Protein AF-R5LJV0-F1 (afdb_monomer)

Radius of gyration: 19.39 Å; Cα contacts (8 Å, |Δi|>4): 598; chains: 1; bounding box: 52×32×65 Å

Structure (mmCIF, N/CA/C/O backbone):
data_AF-R5LJV0-F1
#
_entry.id   AF-R5LJV0-F1
#
loop_
_atom_site.group_PDB
_atom_site.id
_atom_site.type_symbol
_atom_site.label_atom_id
_atom_site.label_alt_id
_atom_site.label_comp_id
_atom_site.label_asym_id
_atom_site.label_entity_id
_atom_site.label_seq_id
_atom_site.pdbx_PDB_ins_code
_atom_site.Cartn_x
_atom_site.Cartn_y
_atom_site.Cartn_z
_atom_site.occupancy
_atom_site.B_iso_or_equiv
_atom_site.auth_seq_id
_atom_site.auth_comp_id
_atom_site.auth_asym_id
_atom_site.auth_atom_id
_atom_site.pdbx_PDB_model_num
ATOM 1 N N . MET A 1 1 ? -17.756 -12.403 -8.883 1.00 66.06 1 MET A N 1
ATOM 2 C CA . MET A 1 1 ? -16.385 -12.016 -9.289 1.00 66.06 1 MET A CA 1
ATOM 3 C C . MET A 1 1 ? -15.487 -12.184 -8.071 1.00 66.06 1 MET A C 1
ATOM 5 O O . MET A 1 1 ? -16.021 -12.203 -6.972 1.00 66.06 1 MET A O 1
ATOM 9 N N . SER A 1 2 ? -14.178 -12.383 -8.242 1.00 89.62 2 SER A N 1
ATOM 10 C CA . SER A 1 2 ? -13.244 -12.537 -7.111 1.00 89.62 2 SER A CA 1
ATOM 11 C C . SER A 1 2 ? -12.502 -11.226 -6.897 1.00 89.62 2 SER A C 1
ATOM 13 O O . SER A 1 2 ? -11.809 -10.780 -7.812 1.00 89.62 2 SER A O 1
ATOM 15 N N . LEU A 1 3 ? -12.611 -10.653 -5.700 1.00 96.00 3 LEU A N 1
ATOM 16 C CA . LEU A 1 3 ? -11.665 -9.648 -5.216 1.00 96.00 3 LEU A CA 1
ATOM 17 C C . LEU A 1 3 ? -10.285 -10.308 -5.061 1.00 96.00 3 LEU A C 1
ATOM 19 O O . LEU A 1 3 ? -10.202 -11.501 -4.738 1.00 96.00 3 LEU A O 1
ATOM 23 N N . LYS A 1 4 ? -9.216 -9.571 -5.347 1.00 97.56 4 LYS A N 1
ATOM 24 C CA . LYS A 1 4 ? -7.830 -10.007 -5.192 1.00 97.56 4 LYS A CA 1
ATOM 25 C C . LYS A 1 4 ? -7.054 -8.945 -4.440 1.00 97.56 4 LYS A C 1
ATOM 27 O O . LYS A 1 4 ? -6.933 -7.824 -4.920 1.00 97.56 4 LYS A O 1
ATOM 32 N N . ILE A 1 5 ? -6.541 -9.338 -3.282 1.00 97.62 5 ILE A N 1
ATOM 33 C CA . ILE A 1 5 ? -5.628 -8.547 -2.470 1.00 97.62 5 ILE A CA 1
ATOM 34 C C . ILE A 1 5 ? -4.202 -8.772 -2.979 1.00 97.62 5 ILE A C 1
ATOM 36 O O . ILE A 1 5 ? -3.841 -9.889 -3.358 1.00 97.62 5 ILE A O 1
ATOM 40 N N . ILE A 1 6 ? -3.421 -7.700 -3.016 1.00 97.50 6 ILE A N 1
ATOM 41 C CA . ILE A 1 6 ? -2.007 -7.673 -3.374 1.00 97.50 6 ILE A CA 1
ATOM 42 C C . ILE A 1 6 ? -1.253 -7.160 -2.150 1.00 97.50 6 ILE A C 1
ATOM 44 O O . ILE A 1 6 ? -1.547 -6.072 -1.661 1.00 97.50 6 ILE A O 1
ATOM 48 N N . ASP A 1 7 ? -0.269 -7.923 -1.691 1.00 97.44 7 ASP A N 1
ATOM 49 C CA . ASP A 1 7 ? 0.706 -7.517 -0.679 1.00 97.44 7 ASP A CA 1
ATOM 50 C C . ASP A 1 7 ? 2.004 -8.277 -0.968 1.00 97.44 7 ASP A C 1
ATOM 52 O O . ASP A 1 7 ? 2.110 -9.475 -0.713 1.00 97.44 7 ASP A O 1
ATOM 56 N N . VAL A 1 8 ? 2.922 -7.630 -1.686 1.00 94.50 8 VAL A N 1
ATOM 57 C CA . VAL A 1 8 ? 3.999 -8.338 -2.414 1.00 94.50 8 VAL A CA 1
ATOM 58 C C . VAL A 1 8 ? 5.379 -8.186 -1.792 1.00 94.50 8 VAL A C 1
ATOM 60 O O . VAL A 1 8 ? 6.347 -8.736 -2.321 1.00 94.50 8 VAL A O 1
ATOM 63 N N . GLY A 1 9 ? 5.495 -7.418 -0.707 1.00 96.25 9 GLY A N 1
ATOM 64 C CA . GLY A 1 9 ? 6.790 -7.101 -0.112 1.00 96.25 9 GLY A CA 1
ATOM 65 C C . GLY A 1 9 ? 7.802 -6.619 -1.160 1.00 96.25 9 GLY A C 1
ATOM 66 O O . GLY A 1 9 ? 7.496 -5.745 -1.976 1.00 96.25 9 GLY A O 1
ATOM 67 N N . ASN A 1 10 ? 8.989 -7.226 -1.168 1.00 96.00 10 ASN A N 1
ATOM 68 C CA . ASN A 1 10 ? 10.069 -6.955 -2.119 1.00 96.00 10 ASN A CA 1
ATOM 69 C C . ASN A 1 10 ? 10.158 -7.956 -3.287 1.00 96.00 10 ASN A C 1
ATOM 71 O O . ASN A 1 10 ? 11.127 -7.912 -4.047 1.00 96.00 10 ASN A O 1
ATOM 75 N N . GLN A 1 11 ? 9.163 -8.833 -3.465 1.00 96.44 11 GLN A N 1
ATOM 76 C CA . GLN A 1 11 ? 9.201 -9.945 -4.426 1.00 96.44 11 GLN A CA 1
ATOM 77 C C . GLN A 1 11 ? 9.561 -9.514 -5.857 1.00 96.44 11 GLN A C 1
ATOM 79 O O . GLN A 1 11 ? 10.275 -10.228 -6.562 1.00 96.44 11 GLN A O 1
ATOM 84 N N . PHE A 1 12 ? 9.056 -8.359 -6.292 1.00 96.25 12 PHE A N 1
ATOM 85 C CA . PHE A 1 12 ? 9.250 -7.841 -7.649 1.00 96.25 12 PHE A CA 1
ATOM 86 C C . PHE A 1 12 ? 10.277 -6.710 -7.720 1.00 96.25 12 PHE A C 1
ATOM 88 O O . PHE A 1 12 ? 10.411 -6.103 -8.775 1.00 96.25 12 PHE A O 1
ATOM 95 N N . GLY A 1 13 ? 10.990 -6.435 -6.624 1.00 96.12 13 GLY A N 1
ATOM 96 C CA . GLY A 1 13 ? 11.795 -5.231 -6.447 1.00 96.12 13 GLY A CA 1
ATOM 97 C C . GLY A 1 13 ? 10.982 -4.061 -5.888 1.00 96.12 13 GLY A C 1
ATOM 98 O O . GLY A 1 13 ? 9.792 -4.179 -5.593 1.00 96.12 13 GLY A O 1
ATOM 99 N N . THR A 1 14 ? 11.637 -2.915 -5.698 1.00 96.75 14 THR A N 1
ATOM 100 C CA . THR A 1 14 ? 10.984 -1.746 -5.098 1.00 96.75 14 THR A CA 1
ATOM 101 C C . THR A 1 14 ? 9.924 -1.133 -6.015 1.00 96.75 14 THR A C 1
ATOM 103 O O . THR A 1 14 ? 10.170 -0.840 -7.189 1.00 96.75 14 THR A O 1
ATOM 106 N N . MET A 1 15 ? 8.744 -0.880 -5.458 1.00 96.50 15 MET A N 1
ATOM 107 C CA . MET A 1 15 ? 7.566 -0.369 -6.156 1.00 96.50 15 MET A CA 1
ATOM 108 C C . MET A 1 15 ? 7.467 1.157 -6.072 1.00 96.50 15 MET A C 1
ATOM 110 O O . MET A 1 15 ? 6.388 1.730 -5.981 1.00 96.50 15 MET A O 1
ATOM 114 N N . ASN A 1 16 ? 8.604 1.849 -6.106 1.00 94.81 16 ASN A N 1
ATOM 115 C CA . ASN A 1 16 ? 8.650 3.300 -6.235 1.00 94.81 16 ASN A CA 1
ATOM 116 C C . ASN A 1 16 ? 9.953 3.735 -6.916 1.00 94.81 16 ASN A C 1
ATOM 118 O O . ASN A 1 16 ? 11.041 3.478 -6.398 1.00 94.81 16 ASN A O 1
ATOM 122 N N . MET A 1 17 ? 9.839 4.456 -8.034 1.00 94.06 17 MET A N 1
ATOM 123 C CA . MET A 1 17 ? 10.980 4.889 -8.853 1.00 94.06 17 MET A CA 1
ATOM 124 C C . MET A 1 17 ? 12.038 5.684 -8.066 1.00 94.06 17 MET A C 1
ATOM 126 O O . MET A 1 17 ? 13.239 5.495 -8.267 1.00 94.06 17 MET A O 1
ATOM 130 N N . SER A 1 18 ? 11.614 6.563 -7.151 1.00 92.50 18 SER A N 1
ATOM 131 C CA . SER A 1 18 ? 12.539 7.404 -6.376 1.00 92.50 18 SER A CA 1
ATOM 132 C C . SER A 1 18 ? 13.339 6.608 -5.342 1.00 92.50 18 SER A C 1
ATOM 134 O O . SER A 1 18 ? 14.460 6.977 -5.013 1.00 92.50 18 SER A O 1
ATOM 136 N N . SER A 1 19 ? 12.796 5.478 -4.886 1.00 93.94 19 SER A N 1
ATOM 137 C CA . SER A 1 19 ? 13.431 4.614 -3.887 1.00 93.94 19 SER A CA 1
ATOM 138 C C . SER A 1 19 ? 14.406 3.587 -4.465 1.00 93.94 19 SER A C 1
ATOM 140 O O . SER A 1 19 ? 15.025 2.861 -3.697 1.00 93.94 19 SER A O 1
ATOM 142 N N . ILE A 1 20 ? 14.537 3.491 -5.791 1.00 95.50 20 ILE A N 1
ATOM 143 C CA . ILE A 1 20 ? 15.526 2.606 -6.420 1.00 95.50 20 ILE A CA 1
ATOM 144 C C . ILE A 1 20 ? 16.927 3.054 -5.990 1.00 95.50 20 ILE A C 1
ATOM 146 O O . ILE A 1 20 ? 17.242 4.238 -6.007 1.00 95.50 20 ILE A O 1
ATOM 150 N N . SER A 1 21 ? 17.788 2.137 -5.596 1.00 93.06 21 SER A N 1
ATOM 151 C CA . SER A 1 21 ? 19.180 2.436 -5.271 1.00 93.06 21 SER A CA 1
ATOM 152 C C . SER A 1 21 ? 20.044 1.257 -5.660 1.00 93.06 21 SER A C 1
ATOM 154 O O . SER A 1 21 ? 19.559 0.137 -5.819 1.00 93.06 21 SER A O 1
ATOM 156 N N . SER A 1 22 ? 21.338 1.499 -5.811 1.00 91.62 22 SER A N 1
ATOM 157 C CA . SER A 1 22 ? 22.313 0.447 -6.062 1.00 91.62 22 SER A CA 1
ATOM 158 C C . SER A 1 22 ? 22.242 -0.635 -4.985 1.00 91.62 22 SER A C 1
ATOM 160 O O . SER A 1 22 ? 22.413 -1.796 -5.321 1.00 91.62 22 SER A O 1
ATOM 162 N N . GLU A 1 23 ? 21.894 -0.307 -3.742 1.00 89.94 23 GLU A N 1
ATOM 163 C CA . GLU A 1 23 ? 21.741 -1.260 -2.633 1.00 89.94 23 GLU A CA 1
ATOM 164 C C . GLU A 1 23 ? 20.528 -2.197 -2.778 1.00 89.94 23 GLU A C 1
ATOM 166 O O . GLU A 1 23 ? 20.603 -3.355 -2.369 1.00 89.94 23 GLU A O 1
ATOM 171 N N . ASN A 1 24 ? 19.426 -1.747 -3.394 1.00 92.62 24 ASN A N 1
ATOM 172 C CA . ASN A 1 24 ? 18.190 -2.539 -3.489 1.00 92.62 24 ASN A CA 1
ATOM 173 C C . ASN A 1 24 ? 17.901 -3.144 -4.869 1.00 92.62 24 ASN A C 1
ATOM 175 O O . ASN A 1 24 ? 16.855 -3.772 -5.051 1.00 92.62 24 ASN A O 1
ATOM 179 N N . LEU A 1 25 ? 18.830 -3.014 -5.823 1.00 93.12 25 LEU A N 1
ATOM 180 C CA . LEU A 1 25 ? 18.747 -3.726 -7.097 1.00 93.12 25 LEU A CA 1
ATOM 181 C C . LEU A 1 25 ? 18.909 -5.230 -6.906 1.00 93.12 25 LEU A C 1
ATOM 183 O O . LEU A 1 25 ? 19.932 -5.707 -6.392 1.00 93.12 25 LEU A O 1
ATOM 187 N N . SER A 1 26 ? 17.961 -5.992 -7.445 1.00 91.00 26 SER A N 1
ATOM 188 C CA . SER A 1 26 ? 18.095 -7.439 -7.513 1.00 91.00 26 SER A CA 1
ATOM 189 C C . SER A 1 26 ? 19.218 -7.843 -8.477 1.00 91.00 26 SER A C 1
ATOM 191 O O . SER A 1 26 ? 19.657 -7.088 -9.352 1.00 91.00 26 SER A O 1
ATOM 193 N N . LYS A 1 27 ? 19.670 -9.098 -8.369 1.00 91.31 27 LYS A N 1
ATOM 194 C CA . LYS A 1 27 ? 20.612 -9.674 -9.346 1.00 91.31 27 LYS A CA 1
ATOM 195 C C . LYS A 1 27 ? 20.047 -9.637 -10.771 1.00 91.31 27 LYS A C 1
ATOM 197 O O . LYS A 1 27 ? 20.809 -9.447 -11.716 1.00 91.31 27 LYS A O 1
ATOM 202 N N . LEU A 1 28 ? 18.730 -9.800 -10.916 1.00 92.12 28 LEU A N 1
ATOM 203 C CA . LEU A 1 28 ? 18.044 -9.754 -12.206 1.00 92.12 28 LEU A CA 1
ATOM 204 C C . LEU A 1 28 ? 18.052 -8.343 -12.801 1.00 92.12 28 LEU A C 1
ATOM 206 O O . LEU A 1 28 ? 18.262 -8.212 -14.006 1.00 92.12 28 LEU A O 1
ATOM 210 N N . ASP A 1 29 ? 17.899 -7.303 -11.980 1.00 94.38 29 ASP A N 1
ATOM 211 C CA . ASP A 1 29 ? 17.941 -5.911 -12.448 1.00 94.38 29 ASP A CA 1
ATOM 212 C C . ASP A 1 29 ? 19.327 -5.556 -12.963 1.00 94.38 29 ASP A C 1
ATOM 214 O O . ASP A 1 29 ? 19.473 -5.083 -14.090 1.00 94.38 29 ASP A O 1
ATOM 218 N N . ARG A 1 30 ? 20.365 -5.871 -12.181 1.00 93.50 30 ARG A N 1
ATOM 219 C CA . ARG A 1 30 ? 21.759 -5.627 -12.579 1.00 93.50 30 ARG A CA 1
ATOM 220 C C . ARG A 1 30 ? 22.118 -6.369 -13.860 1.00 93.50 30 ARG A C 1
ATOM 222 O O . ARG A 1 30 ? 22.720 -5.785 -14.758 1.00 93.50 30 ARG A O 1
ATOM 229 N N . PHE A 1 31 ? 21.728 -7.641 -13.959 1.00 94.06 31 PHE A N 1
ATOM 230 C CA . PHE A 1 31 ? 21.958 -8.432 -15.164 1.00 94.06 31 PHE A CA 1
ATOM 231 C C . PHE A 1 31 ? 21.245 -7.829 -16.377 1.00 94.06 31 PHE A C 1
ATOM 233 O O . PHE A 1 31 ? 21.852 -7.700 -17.436 1.00 94.06 31 PHE A O 1
ATOM 240 N N . TYR A 1 32 ? 19.982 -7.426 -16.226 1.00 93.62 32 TYR A N 1
ATOM 241 C CA . TYR A 1 32 ? 19.217 -6.828 -17.314 1.00 93.62 32 TYR A CA 1
ATOM 242 C C . TYR A 1 32 ? 19.825 -5.505 -17.791 1.00 93.62 32 TYR A C 1
ATOM 244 O O . TYR A 1 32 ? 19.997 -5.320 -18.994 1.00 93.62 32 TYR A O 1
ATOM 252 N N . LEU A 1 33 ? 20.193 -4.609 -16.873 1.00 93.19 33 LEU A N 1
ATOM 253 C CA . LEU A 1 33 ? 20.825 -3.331 -17.215 1.00 93.19 33 LEU A CA 1
ATOM 254 C C . LEU A 1 33 ? 22.128 -3.532 -17.989 1.00 93.19 33 LEU A C 1
ATOM 256 O O . LEU A 1 33 ? 22.365 -2.863 -18.997 1.00 93.19 33 LEU A O 1
ATOM 260 N N . TYR A 1 34 ? 22.936 -4.502 -17.565 1.00 92.75 34 TYR A N 1
ATOM 261 C CA . TYR A 1 34 ? 24.161 -4.850 -18.268 1.00 92.75 34 TYR A CA 1
ATOM 262 C C . TYR A 1 34 ? 23.880 -5.463 -19.647 1.00 92.75 34 TYR A C 1
ATOM 264 O O . TYR A 1 34 ? 24.449 -5.024 -20.641 1.00 92.75 34 TYR A O 1
ATOM 272 N N . ALA A 1 35 ? 22.977 -6.441 -19.737 1.00 93.00 35 ALA A N 1
ATOM 273 C CA . ALA A 1 35 ? 22.712 -7.168 -20.977 1.00 93.00 35 ALA A CA 1
ATOM 274 C C . ALA A 1 35 ? 22.000 -6.319 -22.043 1.00 93.00 35 ALA A C 1
ATOM 276 O O . ALA A 1 35 ? 22.319 -6.429 -23.224 1.00 93.00 35 ALA A O 1
ATOM 277 N N . ALA A 1 36 ? 21.034 -5.489 -21.643 1.00 88.75 36 ALA A N 1
ATOM 278 C CA . ALA A 1 36 ? 20.216 -4.705 -22.567 1.00 88.75 36 ALA A CA 1
ATOM 279 C C . ALA A 1 36 ? 20.815 -3.326 -22.884 1.00 88.75 36 ALA A C 1
ATOM 281 O O . ALA A 1 36 ? 20.580 -2.806 -23.973 1.00 88.75 36 ALA A O 1
ATOM 282 N N . TYR A 1 37 ? 21.586 -2.741 -21.959 1.00 87.50 37 TYR A N 1
ATOM 283 C CA . TYR A 1 37 ? 22.078 -1.362 -22.087 1.00 87.50 37 TYR A CA 1
ATOM 284 C C . TYR A 1 37 ? 23.586 -1.210 -21.857 1.00 87.50 37 TYR A C 1
ATOM 286 O O . TYR A 1 37 ? 24.104 -0.102 -21.974 1.00 87.50 37 TYR A O 1
ATOM 294 N N . GLY A 1 38 ? 24.310 -2.281 -21.514 1.00 88.62 38 GLY A N 1
ATOM 295 C CA . GLY A 1 38 ? 25.735 -2.201 -21.179 1.00 88.62 38 GLY A CA 1
ATOM 296 C C . GLY A 1 38 ? 26.020 -1.426 -19.888 1.00 88.62 38 GLY A C 1
ATOM 297 O O . GLY A 1 38 ? 27.156 -1.009 -19.665 1.00 88.62 38 GLY A O 1
ATOM 298 N N . VAL A 1 39 ? 25.007 -1.206 -19.040 1.00 86.25 39 VAL A N 1
ATOM 299 C CA . VAL A 1 39 ? 25.125 -0.380 -17.832 1.00 86.25 39 VAL A CA 1
ATOM 300 C C . VAL A 1 39 ? 25.458 -1.259 -16.632 1.00 86.25 39 VAL A C 1
ATOM 302 O O . VAL A 1 39 ? 24.639 -2.057 -16.179 1.00 86.25 39 VAL A O 1
ATOM 305 N N . LEU A 1 40 ? 26.660 -1.081 -16.082 1.00 87.75 40 LEU A N 1
ATOM 306 C CA . LEU A 1 40 ? 27.061 -1.690 -14.816 1.00 87.75 40 LEU A CA 1
ATOM 307 C C . LEU A 1 40 ? 26.769 -0.726 -13.661 1.00 87.75 40 LEU A C 1
ATOM 309 O O . LEU A 1 40 ? 27.526 0.221 -13.443 1.00 87.75 40 LEU A O 1
ATOM 313 N N . VAL A 1 41 ? 25.683 -0.977 -12.928 1.00 85.00 41 VAL A N 1
ATOM 314 C CA . VAL A 1 41 ? 25.317 -0.202 -11.734 1.00 85.00 41 VAL A CA 1
ATOM 315 C C . VAL A 1 41 ? 25.952 -0.826 -10.494 1.00 85.00 41 VAL A C 1
ATOM 317 O O . VAL A 1 41 ? 25.489 -1.852 -9.989 1.00 85.00 41 VAL A O 1
ATOM 320 N N . ASP A 1 42 ? 27.009 -0.189 -10.015 1.00 84.94 42 ASP A N 1
ATOM 321 C CA . ASP A 1 42 ? 27.730 -0.480 -8.770 1.00 84.94 42 ASP A CA 1
ATOM 322 C C . ASP A 1 42 ? 27.589 0.648 -7.729 1.00 84.94 42 ASP A C 1
ATOM 324 O O . ASP A 1 42 ? 27.880 0.418 -6.562 1.00 84.94 42 ASP A O 1
ATOM 328 N N . CYS A 1 43 ? 27.101 1.826 -8.131 1.00 85.50 43 CYS A N 1
ATOM 329 C CA . CYS A 1 43 ? 26.835 2.977 -7.272 1.00 85.50 43 CYS A CA 1
ATOM 330 C C . CYS A 1 43 ? 25.619 3.787 -7.759 1.00 85.50 43 CYS A C 1
ATOM 332 O O . CYS A 1 43 ? 25.136 3.613 -8.886 1.00 85.50 43 CYS A O 1
ATOM 334 N N . ASP A 1 44 ? 25.118 4.680 -6.906 1.00 85.38 44 ASP A N 1
ATOM 335 C CA . ASP A 1 44 ? 23.895 5.450 -7.158 1.00 85.38 44 ASP A CA 1
ATOM 336 C C . ASP A 1 44 ? 24.054 6.516 -8.248 1.00 85.38 44 ASP A C 1
ATOM 338 O O . ASP A 1 44 ? 23.083 6.815 -8.945 1.00 85.38 44 ASP A O 1
ATOM 342 N N . GLU A 1 45 ? 25.257 7.049 -8.477 1.00 88.50 45 GLU A N 1
ATOM 343 C CA . GLU A 1 45 ? 25.511 8.051 -9.524 1.00 88.50 45 GLU A CA 1
ATOM 344 C C . GLU A 1 45 ? 25.232 7.514 -10.935 1.00 88.50 45 GLU A C 1
ATOM 346 O O . GLU A 1 45 ? 24.981 8.282 -11.865 1.00 88.50 45 GLU A O 1
ATOM 351 N N . LYS A 1 46 ? 25.239 6.18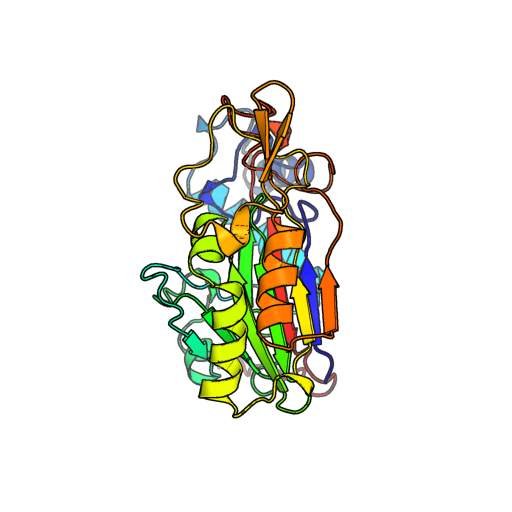7 -11.103 1.00 83.75 46 LYS A N 1
ATOM 352 C CA . LYS A 1 46 ? 24.923 5.513 -12.369 1.00 83.75 46 LYS A CA 1
ATOM 353 C C . LYS A 1 46 ? 23.419 5.277 -12.568 1.00 83.75 46 LYS A C 1
ATOM 355 O O . LYS A 1 46 ? 23.012 4.823 -13.637 1.00 83.75 46 LYS A O 1
ATOM 360 N N . LEU A 1 47 ? 22.583 5.593 -11.576 1.00 90.62 47 LEU A N 1
ATOM 361 C CA . LEU A 1 47 ? 21.124 5.462 -11.635 1.00 90.62 47 LEU A CA 1
ATOM 362 C C . LEU A 1 47 ? 20.456 6.773 -12.064 1.00 90.62 47 LEU A C 1
ATOM 364 O O . LEU A 1 47 ? 19.840 7.468 -11.250 1.00 90.62 47 LEU A O 1
ATOM 368 N N . SER A 1 48 ? 20.529 7.080 -13.362 1.00 92.38 48 SER A N 1
ATOM 369 C CA . SER A 1 48 ? 19.767 8.189 -13.952 1.00 92.38 48 SER A CA 1
ATOM 370 C C . SER A 1 48 ? 18.251 7.989 -13.792 1.00 92.38 48 SER 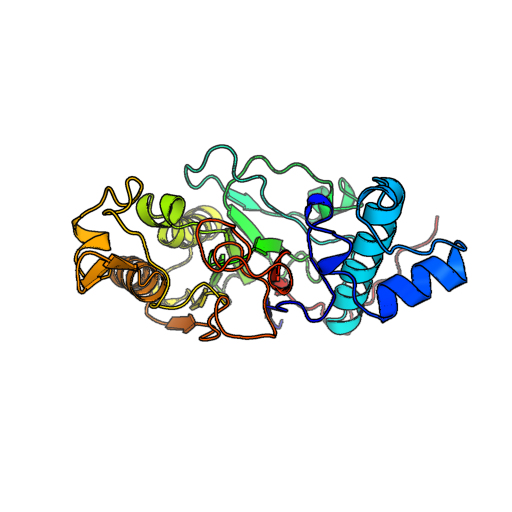A C 1
ATOM 372 O O . SER A 1 48 ? 17.770 6.877 -13.552 1.00 92.38 48 SER A O 1
ATOM 374 N N . ALA A 1 49 ? 17.472 9.061 -13.961 1.00 93.12 49 ALA A N 1
ATOM 375 C CA . ALA A 1 49 ? 16.008 8.984 -13.928 1.00 93.12 49 ALA A CA 1
ATOM 376 C C . ALA A 1 49 ? 15.452 7.979 -14.957 1.00 93.12 49 ALA A C 1
ATOM 378 O O . ALA A 1 49 ? 14.520 7.237 -14.660 1.00 93.12 49 ALA A O 1
ATOM 379 N N . GLU A 1 50 ? 16.066 7.905 -16.138 1.00 93.06 50 GLU A N 1
ATOM 380 C CA . GLU A 1 50 ? 15.695 6.966 -17.202 1.00 93.06 50 GLU A CA 1
ATOM 381 C C . GLU A 1 50 ? 15.976 5.514 -16.801 1.00 93.06 50 GLU A C 1
ATOM 383 O O . GLU A 1 50 ? 15.113 4.651 -16.955 1.00 93.06 50 GLU A O 1
ATOM 388 N N . VAL A 1 51 ? 17.149 5.245 -16.217 1.00 94.06 51 VAL A N 1
ATOM 389 C CA . VAL A 1 51 ? 17.512 3.910 -15.719 1.00 94.06 51 VAL A CA 1
ATOM 390 C C . VAL A 1 51 ? 16.559 3.475 -14.603 1.00 94.06 51 VAL A C 1
ATOM 392 O O . VAL A 1 51 ? 16.040 2.359 -14.635 1.00 94.06 51 VAL A O 1
ATOM 395 N N . ARG A 1 52 ? 16.257 4.370 -13.655 1.00 95.50 52 ARG A N 1
ATOM 396 C CA . ARG A 1 52 ? 15.278 4.120 -12.582 1.00 95.50 52 ARG A CA 1
ATOM 397 C C . ARG A 1 52 ? 13.894 3.821 -13.145 1.00 95.50 52 ARG A C 1
ATOM 399 O O . ARG A 1 52 ? 13.253 2.882 -12.684 1.00 95.50 52 ARG A O 1
ATOM 406 N N . LYS A 1 53 ? 13.451 4.565 -14.161 1.00 95.12 53 LYS A N 1
ATOM 407 C CA . LYS A 1 53 ? 12.174 4.316 -14.837 1.00 95.12 53 LYS A CA 1
ATOM 408 C C . LYS A 1 53 ? 12.138 2.928 -15.480 1.00 95.12 53 LYS A C 1
ATOM 410 O O . LYS A 1 53 ? 11.176 2.203 -15.269 1.00 95.12 53 LYS A O 1
ATOM 415 N N . ILE A 1 54 ? 13.188 2.532 -16.203 1.00 95.19 54 ILE A N 1
ATOM 416 C CA . ILE A 1 54 ? 13.275 1.209 -16.849 1.00 95.19 54 ILE A CA 1
ATOM 417 C C . ILE A 1 54 ? 13.158 0.077 -15.819 1.00 95.19 54 ILE A C 1
ATOM 419 O O . ILE A 1 54 ? 12.430 -0.890 -16.038 1.00 95.19 54 ILE A O 1
ATOM 423 N N . ILE A 1 55 ? 13.871 0.189 -14.698 1.00 96.81 55 ILE A N 1
ATOM 424 C CA . ILE A 1 55 ? 13.834 -0.800 -13.610 1.00 96.81 55 ILE A CA 1
ATOM 425 C C . ILE A 1 55 ? 12.439 -0.838 -12.979 1.00 96.81 55 ILE A C 1
ATOM 427 O O . ILE A 1 55 ? 11.840 -1.904 -12.852 1.00 96.81 55 ILE A O 1
ATOM 431 N N . PHE A 1 56 ? 11.887 0.331 -12.653 1.00 97.25 56 PHE A N 1
ATOM 432 C CA . PHE A 1 56 ? 10.558 0.451 -12.065 1.00 97.25 56 PHE A CA 1
ATOM 433 C C . PHE A 1 56 ? 9.462 -0.150 -12.963 1.00 97.25 56 PHE A C 1
ATOM 435 O O . PHE A 1 56 ? 8.638 -0.937 -12.493 1.00 97.25 56 PHE A O 1
ATOM 442 N N . ASP A 1 57 ? 9.484 0.155 -14.264 1.00 96.44 57 ASP A N 1
ATOM 443 C CA . ASP A 1 57 ? 8.537 -0.397 -15.236 1.00 96.44 57 ASP A CA 1
ATOM 444 C C . ASP A 1 57 ? 8.612 -1.931 -15.267 1.00 96.44 57 ASP A C 1
ATOM 446 O O . ASP A 1 57 ? 7.580 -2.602 -15.304 1.00 96.44 57 ASP A O 1
ATOM 450 N N . ARG A 1 58 ? 9.815 -2.508 -15.161 1.00 96.62 58 ARG A N 1
ATOM 451 C CA . ARG A 1 58 ? 9.998 -3.966 -15.095 1.00 96.62 58 ARG A CA 1
ATOM 452 C C . ARG A 1 58 ? 9.424 -4.584 -13.830 1.00 96.62 58 ARG A C 1
ATOM 454 O O . ARG A 1 58 ? 8.771 -5.620 -13.936 1.00 96.62 58 ARG A O 1
ATOM 461 N N . HIS A 1 59 ? 9.640 -3.971 -12.666 1.00 97.69 59 HIS A N 1
ATOM 462 C CA . HIS A 1 59 ? 9.052 -4.439 -11.405 1.00 97.69 59 HIS A CA 1
ATOM 463 C C . HIS A 1 59 ? 7.524 -4.488 -11.519 1.00 97.69 59 HIS A C 1
ATOM 465 O O . HIS A 1 59 ? 6.889 -5.511 -11.246 1.00 97.69 59 HIS A O 1
ATOM 471 N N . ARG A 1 60 ? 6.935 -3.405 -12.040 1.00 96.44 60 ARG A N 1
ATOM 472 C CA . ARG A 1 60 ? 5.490 -3.280 -12.239 1.00 96.44 60 ARG A CA 1
ATOM 473 C C . ARG A 1 60 ? 4.948 -4.302 -13.242 1.00 96.44 60 ARG A C 1
ATOM 475 O O . ARG A 1 60 ? 3.928 -4.932 -12.974 1.00 96.44 60 ARG A O 1
ATOM 482 N N . MET A 1 61 ? 5.641 -4.518 -14.362 1.00 97.38 61 MET A N 1
ATOM 483 C CA . MET A 1 61 ? 5.280 -5.537 -15.357 1.00 97.38 61 MET A CA 1
ATOM 484 C C . MET A 1 61 ? 5.377 -6.962 -14.800 1.00 97.38 61 MET A C 1
ATOM 486 O O . MET A 1 61 ? 4.517 -7.789 -15.098 1.00 97.38 61 MET A O 1
ATOM 490 N N . ALA A 1 62 ? 6.393 -7.257 -13.985 1.00 97.50 62 ALA A N 1
ATOM 491 C CA . ALA A 1 62 ? 6.547 -8.565 -13.355 1.00 97.50 62 ALA A CA 1
ATOM 492 C C . ALA A 1 62 ? 5.401 -8.852 -12.372 1.00 97.50 62 ALA A C 1
ATOM 494 O O . ALA A 1 62 ? 4.808 -9.931 -12.425 1.00 97.50 62 ALA A O 1
ATOM 495 N N . MET A 1 63 ? 5.030 -7.867 -11.546 1.00 97.62 63 MET A N 1
ATOM 496 C CA . MET A 1 63 ? 3.867 -7.959 -10.658 1.00 97.62 63 MET A CA 1
ATOM 497 C C . MET A 1 63 ? 2.572 -8.163 -11.455 1.00 97.62 63 MET A C 1
ATOM 499 O O . MET A 1 63 ? 1.806 -9.083 -11.175 1.00 97.62 63 MET A O 1
ATOM 503 N N . ALA A 1 64 ? 2.348 -7.352 -12.490 1.00 97.25 64 ALA A N 1
ATOM 504 C CA . ALA A 1 64 ? 1.165 -7.442 -13.341 1.00 97.25 64 ALA A CA 1
ATOM 505 C C . ALA A 1 64 ? 1.029 -8.810 -14.023 1.00 97.25 64 ALA A C 1
ATOM 507 O O . ALA A 1 64 ? -0.043 -9.414 -14.008 1.00 97.25 64 ALA A O 1
ATOM 508 N N . SER A 1 65 ? 2.138 -9.351 -14.535 1.00 97.00 65 SER A N 1
ATOM 509 C CA . SER A 1 65 ? 2.174 -10.693 -15.118 1.00 97.00 65 SER A CA 1
ATOM 510 C C . SER A 1 65 ? 1.905 -11.793 -14.089 1.00 97.00 65 SER A C 1
ATOM 512 O O . SER A 1 65 ? 1.311 -12.806 -14.450 1.00 97.00 65 SER A O 1
ATOM 514 N N . HIS A 1 66 ? 2.348 -11.633 -12.838 1.00 96.25 66 HIS A N 1
ATOM 515 C CA . HIS A 1 66 ? 2.112 -12.616 -11.778 1.00 96.25 66 HIS A CA 1
ATOM 516 C C . HIS A 1 66 ? 0.629 -12.701 -11.395 1.00 96.25 66 HIS A C 1
ATOM 518 O O . HIS A 1 66 ? 0.104 -13.792 -11.177 1.00 96.25 66 HIS A O 1
ATOM 524 N N . TYR A 1 67 ? -0.051 -11.555 -11.343 1.00 95.25 67 TYR A N 1
ATOM 525 C CA . TYR A 1 67 ? -1.449 -11.455 -10.915 1.00 95.25 67 TYR A CA 1
ATOM 526 C C . TYR A 1 67 ? -2.469 -11.411 -12.067 1.00 95.25 67 TYR A C 1
ATOM 528 O O . TYR A 1 67 ? -3.671 -11.380 -11.796 1.00 95.25 67 TYR A O 1
ATOM 536 N N . ASP A 1 68 ? -2.016 -11.466 -13.325 1.00 94.12 68 ASP A N 1
ATOM 537 C CA . ASP A 1 68 ? -2.849 -11.442 -14.540 1.00 94.12 68 ASP A CA 1
ATOM 538 C C . ASP A 1 68 ? -3.691 -10.154 -14.660 1.00 94.12 68 ASP A C 1
ATOM 540 O O . ASP A 1 68 ? -4.909 -10.191 -14.856 1.00 94.12 68 ASP A O 1
ATOM 544 N N . PHE A 1 69 ? -3.036 -8.997 -14.516 1.00 94.56 69 PHE A N 1
ATOM 545 C CA . PHE A 1 69 ? -3.624 -7.677 -14.773 1.00 94.56 69 PHE A CA 1
ATOM 546 C C . PHE A 1 69 ? -2.725 -6.823 -15.687 1.00 94.56 69 PHE A C 1
ATOM 548 O O . PHE A 1 69 ? -1.603 -7.200 -16.019 1.00 94.56 69 PHE A O 1
ATOM 555 N N . ASP A 1 70 ? -3.231 -5.673 -16.131 1.00 96.12 70 ASP A N 1
ATOM 556 C CA . ASP A 1 70 ? -2.491 -4.729 -16.975 1.00 96.12 70 ASP A CA 1
ATOM 557 C C . ASP A 1 70 ? -1.630 -3.785 -16.119 1.00 96.12 70 ASP A C 1
ATOM 559 O O . ASP A 1 70 ? -2.161 -3.015 -15.317 1.00 96.12 70 ASP A O 1
ATOM 563 N N . ALA A 1 71 ? -0.304 -3.817 -16.300 1.00 96.94 71 ALA A N 1
ATOM 564 C CA . ALA A 1 71 ? 0.640 -2.998 -15.536 1.00 96.94 71 ALA A CA 1
ATOM 565 C C . ALA A 1 71 ? 0.314 -1.500 -15.597 1.00 96.94 71 ALA A C 1
ATOM 567 O O . ALA A 1 71 ? 0.554 -0.787 -14.624 1.00 96.94 71 ALA A O 1
ATOM 568 N N . CYS A 1 72 ? -0.268 -1.032 -16.703 1.00 97.25 72 CYS A N 1
ATOM 569 C CA . CYS A 1 72 ? -0.660 0.356 -16.913 1.00 97.25 72 CYS A CA 1
ATOM 570 C C . CYS A 1 72 ? -1.918 0.771 -16.131 1.00 97.25 72 CYS A C 1
ATOM 572 O O . CYS A 1 72 ? -2.196 1.961 -16.021 1.00 97.25 72 CYS A O 1
ATOM 574 N 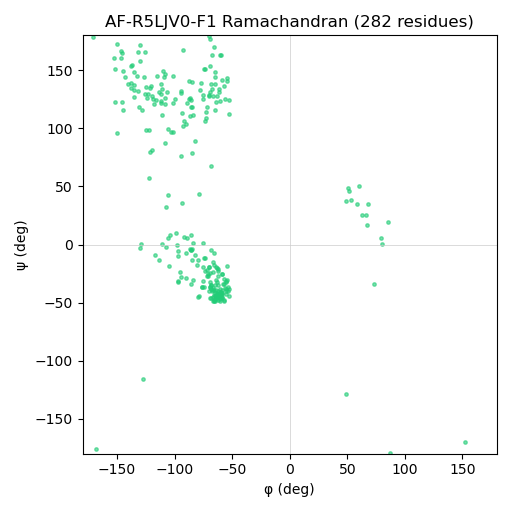N . LYS A 1 73 ? -2.668 -0.172 -15.549 1.00 97.75 73 LYS A N 1
ATOM 575 C CA . LYS A 1 73 ? -3.931 0.080 -14.832 1.00 97.75 73 LYS A CA 1
ATOM 576 C C . LYS A 1 73 ? -3.780 -0.029 -13.316 1.00 97.75 73 LYS A C 1
ATOM 578 O O . LYS A 1 73 ? -4.633 -0.608 -12.648 1.00 97.75 73 LYS A O 1
ATOM 583 N N . ILE A 1 74 ? -2.689 0.518 -12.785 1.00 98.38 74 ILE A N 1
ATOM 584 C CA . ILE A 1 74 ? -2.460 0.665 -11.344 1.00 98.38 74 ILE A CA 1
ATOM 585 C C . ILE A 1 74 ? -2.583 2.143 -10.987 1.00 98.38 74 ILE A C 1
ATOM 587 O O . ILE A 1 74 ? -1.811 2.936 -11.509 1.00 98.38 74 ILE A O 1
ATOM 591 N N . PHE A 1 75 ? -3.504 2.498 -10.097 1.00 98.69 75 PHE A N 1
ATOM 592 C CA . PHE A 1 75 ? -3.764 3.869 -9.657 1.00 98.69 75 PHE A CA 1
ATOM 593 C C . PHE A 1 75 ? -3.432 4.044 -8.176 1.00 98.69 75 PHE A C 1
ATOM 595 O O . PHE A 1 75 ? -3.628 3.130 -7.369 1.00 98.69 75 PHE A O 1
ATOM 602 N N . ILE A 1 76 ? -2.923 5.224 -7.827 1.00 98.00 76 ILE A N 1
ATOM 603 C CA . ILE A 1 76 ? -2.469 5.572 -6.479 1.00 98.00 76 ILE A CA 1
ATOM 604 C C . ILE A 1 76 ? -3.001 6.966 -6.145 1.00 98.00 76 ILE A C 1
ATOM 606 O O . ILE A 1 76 ? -2.974 7.858 -6.988 1.00 98.00 76 ILE A O 1
ATOM 610 N N . ALA A 1 77 ? -3.492 7.147 -4.922 1.00 97.44 77 ALA A N 1
ATOM 611 C CA . ALA A 1 77 ? -3.890 8.455 -4.413 1.00 97.44 77 ALA A CA 1
ATOM 612 C C . ALA A 1 77 ? -2.656 9.281 -4.008 1.00 97.44 77 ALA A C 1
ATOM 614 O O . ALA A 1 77 ? -1.737 8.756 -3.371 1.00 97.44 77 ALA A O 1
ATOM 615 N N . ASP A 1 78 ? -2.656 10.581 -4.316 1.00 95.56 78 ASP A N 1
ATOM 616 C CA . ASP A 1 78 ? -1.576 11.496 -3.928 1.00 95.56 78 ASP A CA 1
ATOM 617 C C . ASP A 1 78 ? -1.548 11.743 -2.403 1.00 95.56 78 ASP A C 1
ATOM 619 O O . ASP A 1 78 ? -0.504 12.122 -1.869 1.00 95.56 78 ASP A O 1
ATOM 623 N N . GLN A 1 79 ? -2.688 11.574 -1.713 1.00 91.56 79 GLN A N 1
ATOM 624 C CA . GLN A 1 79 ? -2.891 11.839 -0.279 1.00 91.56 79 GLN A CA 1
ATOM 625 C C . GLN A 1 79 ? -2.409 13.230 0.178 1.00 91.56 79 GLN A C 1
ATOM 627 O O . GLN A 1 79 ? -1.647 13.374 1.145 1.00 91.56 79 GLN A O 1
ATOM 632 N N . LYS A 1 80 ? -2.813 14.274 -0.560 1.00 90.12 80 LYS A N 1
ATOM 633 C CA . LYS A 1 80 ? -2.383 15.663 -0.311 1.00 90.12 80 LYS A CA 1
ATOM 634 C C . LYS A 1 80 ? -3.134 16.320 0.847 1.00 90.12 80 LYS A C 1
ATOM 636 O O . LYS A 1 80 ? -2.495 16.984 1.662 1.00 90.12 80 LYS A O 1
ATOM 641 N N . ASN A 1 81 ? -4.457 16.151 0.906 1.00 89.00 81 ASN A N 1
ATOM 642 C CA . ASN A 1 81 ? -5.318 16.867 1.854 1.00 89.00 81 ASN A CA 1
ATOM 643 C C . ASN A 1 81 ? -5.406 16.162 3.211 1.00 89.00 81 ASN A C 1
ATOM 645 O O . ASN A 1 81 ? -5.406 16.839 4.241 1.00 89.00 81 ASN A O 1
ATOM 649 N N . LYS A 1 82 ? -5.372 14.823 3.223 1.00 92.75 82 LYS A N 1
ATOM 650 C CA . LYS A 1 82 ? -5.399 13.987 4.432 1.00 92.75 82 LYS A CA 1
ATOM 651 C C . LYS A 1 82 ? -6.645 14.223 5.297 1.00 92.75 82 LYS A C 1
ATOM 653 O O . LYS A 1 82 ? -6.554 14.186 6.525 1.00 92.75 82 LYS A O 1
ATOM 658 N N . ASP A 1 83 ? -7.774 14.491 4.653 1.00 94.62 83 ASP A N 1
ATOM 659 C CA . ASP A 1 83 ? -9.092 14.776 5.224 1.00 94.62 83 ASP A CA 1
ATOM 660 C C . ASP A 1 83 ? -10.120 13.655 4.977 1.00 94.62 83 ASP A C 1
ATOM 662 O O . ASP A 1 83 ? -11.266 13.759 5.418 1.00 94.62 83 ASP A O 1
ATOM 666 N N . GLY A 1 84 ? -9.717 12.575 4.300 1.00 96.25 84 GLY A N 1
ATOM 667 C CA . GLY A 1 84 ? -10.587 11.436 3.995 1.00 96.25 84 GLY A CA 1
ATOM 668 C C . GLY A 1 84 ? -11.418 11.636 2.727 1.00 96.25 84 GLY A C 1
ATOM 669 O O . GLY A 1 84 ? -12.445 10.968 2.545 1.00 96.25 84 GLY A O 1
ATOM 670 N N . SER A 1 85 ? -10.992 12.564 1.870 1.00 97.81 85 SER A N 1
ATOM 671 C CA . SER A 1 85 ? -11.488 12.747 0.508 1.00 97.81 85 SER A CA 1
ATOM 672 C C . SER A 1 85 ? -11.283 11.470 -0.327 1.00 97.81 85 SER A C 1
ATOM 674 O O . SER A 1 85 ? -10.323 10.716 -0.131 1.00 97.81 85 SER A O 1
ATOM 676 N N . SER A 1 86 ? -12.259 11.150 -1.183 1.00 98.19 86 SER A N 1
ATOM 677 C CA . SER A 1 86 ? -12.348 9.848 -1.849 1.00 98.19 86 SER A CA 1
ATOM 678 C C . SER A 1 86 ? -12.741 9.958 -3.315 1.00 98.19 86 SER A C 1
ATOM 680 O O . SER A 1 86 ? -13.697 10.666 -3.639 1.00 98.19 86 SER A O 1
ATOM 682 N N . PHE A 1 87 ? -12.108 9.154 -4.170 1.00 98.44 87 PHE A N 1
ATOM 683 C CA . PHE A 1 87 ? -12.387 9.117 -5.606 1.00 98.44 87 PHE A CA 1
ATOM 684 C C . PHE A 1 87 ? -12.581 7.700 -6.141 1.00 98.44 87 PHE A C 1
ATOM 686 O O . PHE A 1 87 ? -11.779 6.800 -5.891 1.00 98.44 87 PHE A O 1
ATOM 693 N N . GLU A 1 88 ? -13.651 7.512 -6.912 1.00 98.56 88 GLU A N 1
ATOM 694 C CA . GLU A 1 88 ? -13.933 6.262 -7.612 1.00 98.56 88 GLU A CA 1
ATOM 695 C C . GLU A 1 88 ? -13.240 6.226 -8.974 1.00 98.56 88 GLU A C 1
ATOM 697 O O . GLU A 1 88 ? -13.454 7.089 -9.827 1.00 98.56 88 GLU A O 1
ATOM 702 N N . ILE A 1 89 ? -12.461 5.173 -9.210 1.00 98.50 89 ILE A N 1
ATOM 703 C CA . ILE A 1 89 ? -11.868 4.901 -10.514 1.00 98.50 89 ILE A CA 1
ATOM 704 C C . ILE A 1 89 ? -12.954 4.394 -11.469 1.00 98.50 89 ILE A C 1
ATOM 706 O O . ILE A 1 89 ? -13.391 3.244 -11.390 1.00 98.50 89 ILE A O 1
ATOM 710 N N . THR A 1 90 ? -13.372 5.247 -12.404 1.00 98.06 90 THR A N 1
ATOM 711 C CA . THR A 1 90 ? -14.353 4.896 -13.442 1.00 98.06 90 THR A CA 1
ATOM 712 C C . THR A 1 90 ? -13.688 4.394 -14.722 1.00 98.06 90 THR A C 1
ATOM 714 O O . THR A 1 90 ? -12.484 4.557 -14.937 1.00 98.06 90 THR A O 1
ATOM 717 N N . ARG A 1 91 ? -14.477 3.800 -15.625 1.00 97.06 91 ARG A N 1
ATOM 718 C CA . ARG A 1 91 ? -13.976 3.356 -16.934 1.00 97.06 91 ARG A CA 1
ATOM 719 C C . ARG A 1 91 ? -13.455 4.528 -17.760 1.00 97.06 91 ARG A C 1
ATOM 721 O O . ARG A 1 91 ? -12.388 4.422 -18.354 1.00 97.06 91 ARG A O 1
ATOM 728 N N . GLU A 1 92 ? -14.180 5.640 -17.754 1.00 97.88 92 GLU A N 1
ATOM 729 C CA . GLU A 1 92 ? -13.812 6.864 -18.462 1.00 97.88 92 GLU A CA 1
ATOM 730 C C . GLU A 1 92 ? -12.489 7.420 -17.927 1.00 97.88 92 GLU A C 1
ATOM 732 O O . GLU A 1 92 ? -11.634 7.837 -18.707 1.00 97.88 92 GLU A O 1
ATOM 737 N N . PHE A 1 93 ? -12.284 7.372 -16.606 1.00 98.19 93 PHE A N 1
ATOM 738 C CA . PHE A 1 93 ? -11.027 7.797 -15.999 1.00 98.19 93 PHE A CA 1
ATOM 739 C C . PHE A 1 93 ? -9.858 6.899 -16.419 1.00 98.19 93 PHE A C 1
ATOM 741 O O . PHE A 1 93 ? -8.788 7.406 -16.750 1.00 98.19 93 PHE A O 1
ATOM 748 N N . VAL A 1 94 ? -10.065 5.580 -16.462 1.00 97.50 94 VAL A N 1
ATOM 749 C CA . VAL A 1 94 ? -9.050 4.613 -16.917 1.00 97.50 94 VAL A CA 1
ATOM 750 C C . VAL A 1 94 ? -8.692 4.830 -18.387 1.00 97.50 94 VAL A C 1
ATOM 752 O O . VAL A 1 94 ? -7.521 4.787 -18.743 1.00 97.50 94 VAL A O 1
ATOM 755 N N . GLU A 1 95 ? -9.676 5.083 -19.249 1.00 96.56 95 GLU A N 1
ATOM 756 C CA . GLU A 1 95 ? -9.440 5.351 -20.674 1.00 96.56 95 GLU A CA 1
ATOM 757 C C . GLU A 1 95 ? -8.725 6.690 -20.907 1.00 96.56 95 GLU A C 1
ATOM 759 O O . GLU A 1 95 ? -7.885 6.793 -21.802 1.00 96.56 95 GLU A O 1
ATOM 764 N N . ALA A 1 96 ? -9.013 7.702 -20.084 1.00 97.62 96 ALA A N 1
ATOM 765 C CA . ALA A 1 96 ? -8.349 9.003 -20.139 1.00 97.62 96 ALA A CA 1
ATOM 766 C C . ALA A 1 96 ? -6.908 8.970 -19.596 1.00 97.62 96 ALA A C 1
ATOM 768 O O . ALA A 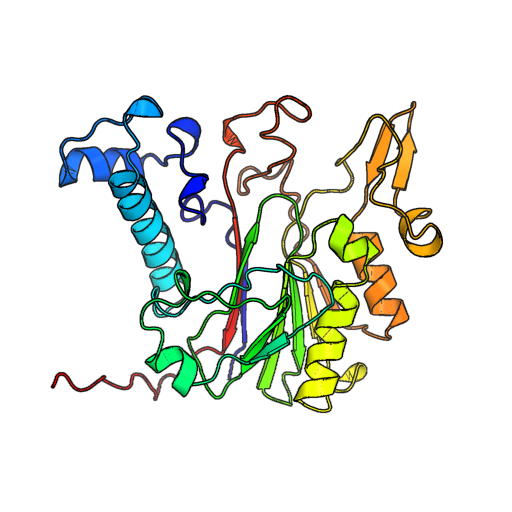1 96 ? -6.101 9.826 -19.959 1.00 97.62 96 ALA A O 1
ATOM 769 N N . ASN A 1 97 ? -6.578 7.989 -18.749 1.00 97.69 97 ASN A N 1
ATOM 770 C CA . ASN A 1 97 ? -5.277 7.850 -18.096 1.00 97.69 97 ASN A CA 1
ATOM 771 C C . ASN A 1 97 ? -4.617 6.517 -18.487 1.00 97.69 97 ASN A C 1
ATOM 773 O O . ASN A 1 97 ? -4.669 5.554 -17.719 1.00 97.69 97 ASN A O 1
ATOM 777 N N . PRO A 1 98 ? -3.966 6.449 -19.666 1.00 94.06 98 PRO A N 1
ATOM 778 C CA . PRO A 1 98 ? -3.402 5.206 -20.191 1.00 94.06 98 PRO A CA 1
ATOM 779 C C . PRO A 1 98 ? -2.249 4.647 -19.351 1.00 94.06 98 PRO A C 1
ATOM 781 O O . PRO A 1 98 ? -1.934 3.474 -19.500 1.00 94.06 98 PRO A O 1
ATOM 784 N N . ASP A 1 99 ? -1.625 5.450 -18.484 1.00 96.62 99 ASP A N 1
ATOM 785 C CA . ASP A 1 99 ? -0.764 4.959 -17.407 1.00 96.62 99 ASP A CA 1
ATOM 786 C C . ASP A 1 99 ? -1.259 5.505 -16.062 1.00 96.62 99 ASP A C 1
ATOM 788 O O . ASP A 1 99 ? -0.960 6.639 -15.681 1.00 96.62 99 ASP A O 1
ATOM 792 N N . GLY A 1 100 ? -2.021 4.684 -15.342 1.00 97.38 100 GLY A N 1
ATOM 793 C CA . GLY A 1 100 ? -2.632 5.048 -14.069 1.00 97.38 100 GLY A CA 1
ATOM 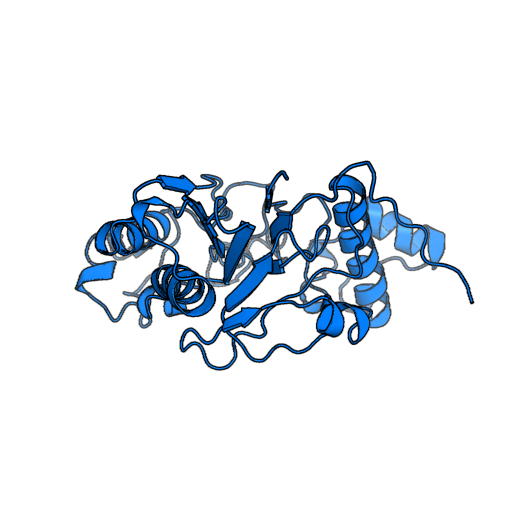794 C C . GLY A 1 100 ? -1.634 5.394 -12.969 1.00 97.38 100 GLY A C 1
ATOM 795 O O . GLY A 1 100 ? -1.980 6.147 -12.062 1.00 97.38 100 GLY A O 1
ATOM 796 N N . TRP A 1 101 ? -0.385 4.922 -13.063 1.00 96.56 101 TRP A N 1
ATOM 797 C CA . TRP A 1 101 ? 0.632 5.234 -12.055 1.00 96.56 101 TRP A CA 1
ATOM 798 C C . TRP A 1 101 ? 1.077 6.697 -12.162 1.00 96.56 101 TRP A C 1
ATOM 800 O O . TRP A 1 101 ? 1.519 7.296 -11.185 1.00 96.56 101 TRP A O 1
ATOM 810 N N . MET A 1 102 ? 0.975 7.276 -13.362 1.00 95.25 102 MET A N 1
ATOM 811 C CA . MET A 1 102 ? 1.307 8.676 -13.638 1.00 95.25 102 MET A CA 1
ATOM 812 C C . MET A 1 102 ? 0.107 9.616 -13.458 1.00 95.25 102 MET A C 1
ATOM 814 O O . MET A 1 102 ? 0.275 10.833 -13.552 1.00 95.25 102 MET A O 1
ATOM 818 N N . ALA A 1 103 ? -1.094 9.081 -13.223 1.00 96.88 103 ALA A N 1
ATOM 819 C CA . ALA A 1 103 ? -2.282 9.888 -12.994 1.00 96.88 103 ALA A CA 1
ATOM 820 C C . ALA A 1 103 ? -2.189 10.584 -11.629 1.00 96.88 103 ALA A C 1
ATOM 822 O O . ALA A 1 103 ? -1.967 9.934 -10.612 1.00 96.88 103 ALA A O 1
ATOM 823 N N . SER A 1 104 ? -2.382 11.905 -11.599 1.00 95.94 104 SER A N 1
ATOM 824 C CA . SER A 1 104 ? -2.485 12.649 -10.338 1.00 95.94 104 SER A CA 1
ATOM 825 C C . SER A 1 104 ? -3.925 12.595 -9.848 1.00 95.94 104 SER A C 1
ATOM 827 O O . SER A 1 104 ? -4.833 13.088 -10.521 1.00 95.94 104 SER A O 1
ATOM 829 N N . ILE A 1 105 ? -4.121 12.000 -8.674 1.00 97.75 105 ILE A N 1
ATOM 830 C CA . ILE A 1 105 ? -5.424 11.897 -8.017 1.00 97.75 105 ILE A CA 1
ATOM 831 C C . ILE A 1 105 ? -5.282 12.566 -6.645 1.00 97.75 105 ILE A C 1
ATOM 833 O O . ILE A 1 105 ? -4.730 11.949 -5.733 1.00 97.75 105 ILE A O 1
ATOM 837 N N . PRO A 1 106 ? -5.709 13.835 -6.484 1.00 96.56 106 PRO A N 1
ATOM 838 C CA . PRO A 1 106 ? -5.433 14.654 -5.299 1.00 96.56 106 PRO A CA 1
ATOM 839 C C . PRO A 1 106 ? -6.347 14.317 -4.107 1.00 96.56 106 PRO A C 1
ATOM 841 O O . PRO A 1 106 ? -6.846 15.208 -3.429 1.00 96.56 106 PRO A O 1
ATOM 844 N N . GLU A 1 107 ? -6.553 13.031 -3.862 1.00 97.56 107 GLU A N 1
ATOM 845 C CA . GLU A 1 107 ? -7.511 12.469 -2.911 1.00 97.56 107 GLU A CA 1
ATOM 846 C C . GLU A 1 107 ? -6.767 11.536 -1.956 1.00 97.56 107 GLU A C 1
ATOM 848 O O . GLU A 1 107 ? -5.615 11.162 -2.214 1.00 97.56 107 GLU A O 1
ATOM 853 N N . ASP A 1 108 ? -7.404 11.158 -0.853 1.00 97.75 108 ASP A N 1
ATOM 854 C CA . ASP A 1 108 ? -6.767 10.314 0.160 1.00 97.75 108 ASP A CA 1
ATOM 855 C C . ASP A 1 108 ? -7.105 8.833 0.014 1.00 97.75 108 ASP A C 1
ATOM 857 O O . ASP A 1 108 ? -6.282 7.973 0.348 1.00 97.75 108 ASP A O 1
ATOM 861 N N . ILE A 1 109 ? -8.317 8.561 -0.473 1.00 98.81 109 ILE A N 1
ATOM 862 C CA . ILE A 1 109 ? -8.928 7.239 -0.565 1.00 98.81 109 ILE A CA 1
ATOM 863 C C . ILE A 1 109 ? -9.296 6.973 -2.023 1.00 98.81 109 ILE A C 1
ATOM 865 O O . ILE A 1 109 ? -9.984 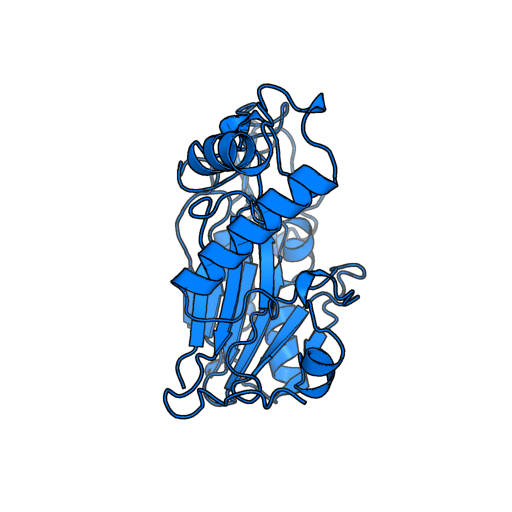7.771 -2.662 1.00 98.81 109 ILE A O 1
ATOM 869 N N . LEU A 1 110 ? -8.894 5.821 -2.551 1.00 98.81 110 LEU A N 1
ATOM 870 C CA . LEU A 1 110 ? -9.378 5.359 -3.851 1.00 98.81 110 LEU A CA 1
ATOM 871 C C . LEU A 1 110 ? -10.461 4.307 -3.670 1.00 98.81 110 LEU A C 1
ATOM 873 O O . LEU A 1 110 ? -10.385 3.482 -2.761 1.00 98.81 110 LEU A O 1
ATOM 877 N N . ILE A 1 111 ? -11.438 4.309 -4.570 1.00 98.88 111 ILE A N 1
ATOM 878 C CA . ILE A 1 111 ? -12.472 3.282 -4.671 1.00 98.88 111 ILE A CA 1
ATOM 879 C C . ILE A 1 111 ? -12.390 2.642 -6.057 1.00 98.88 111 ILE A C 1
ATOM 881 O O . ILE A 1 111 ? -12.263 3.335 -7.064 1.00 98.88 111 ILE A O 1
ATOM 885 N N . THR A 1 112 ? -12.481 1.317 -6.130 1.00 98.38 112 THR A N 1
ATOM 886 C CA . THR A 1 112 ? -12.656 0.583 -7.391 1.00 98.38 112 THR A CA 1
ATOM 887 C C . THR A 1 112 ? -13.813 -0.394 -7.259 1.00 98.38 112 THR A C 1
ATOM 889 O O . THR A 1 112 ? -14.199 -0.780 -6.151 1.00 98.38 112 THR A O 1
ATOM 892 N N . THR A 1 113 ? -14.379 -0.796 -8.393 1.00 98.06 113 THR A N 1
ATOM 893 C CA . THR A 1 113 ? -15.551 -1.671 -8.430 1.00 98.06 113 THR A CA 1
ATOM 894 C C . THR A 1 113 ? -15.389 -2.839 -9.384 1.00 98.06 113 THR A C 1
ATOM 896 O O . THR A 1 113 ? -14.528 -2.862 -10.267 1.00 98.06 113 THR A O 1
ATOM 899 N N . ASP A 1 114 ? -16.277 -3.815 -9.254 1.00 96.44 114 ASP A N 1
ATOM 900 C CA . ASP A 1 114 ? -16.374 -4.950 -10.167 1.00 96.44 114 ASP A CA 1
ATOM 901 C C . ASP A 1 114 ? -16.813 -4.569 -11.598 1.00 96.44 114 ASP A C 1
ATOM 903 O O . ASP A 1 114 ? -16.738 -5.402 -12.506 1.00 96.44 114 ASP A O 1
ATOM 907 N N . LYS A 1 115 ? -17.205 -3.305 -11.827 1.00 95.69 115 LYS A N 1
ATOM 908 C CA . LYS A 1 115 ? -17.539 -2.730 -13.144 1.00 95.69 115 LYS A CA 1
ATOM 909 C C . LYS A 1 115 ? -16.303 -2.326 -13.958 1.00 95.69 115 LYS A C 1
ATOM 911 O O . LYS A 1 115 ? -16.396 -2.163 -15.184 1.00 95.69 115 LYS A O 1
ATOM 916 N N . VAL A 1 116 ? -15.155 -2.190 -13.295 1.00 95.81 116 VAL A N 1
ATOM 917 C CA . VAL A 1 116 ? -13.839 -1.900 -13.888 1.00 95.81 116 VAL A CA 1
ATOM 918 C C . VAL A 1 116 ? -12.828 -3.002 -13.528 1.00 95.81 116 VAL A C 1
ATOM 920 O O . VAL A 1 116 ? -11.784 -2.738 -12.930 1.00 95.81 116 VAL A O 1
ATOM 923 N N . PRO A 1 117 ? -13.110 -4.275 -13.868 1.00 95.81 117 PRO A N 1
ATOM 924 C CA . PRO A 1 117 ? -12.256 -5.376 -13.450 1.00 95.81 117 PRO A CA 1
ATOM 925 C C . PRO A 1 117 ? -10.856 -5.277 -14.075 1.00 95.81 117 PRO A C 1
ATOM 927 O O . PRO A 1 117 ? -10.682 -4.814 -15.202 1.00 95.81 117 PRO A O 1
ATOM 930 N N . GLY A 1 118 ? -9.849 -5.755 -13.344 1.00 95.81 118 GLY A N 1
ATOM 931 C CA . GLY A 1 118 ? -8.438 -5.679 -13.730 1.00 95.81 118 GLY A CA 1
ATOM 932 C C . GLY A 1 118 ? -7.776 -4.324 -13.461 1.00 95.81 118 GLY A C 1
ATOM 933 O O . GLY A 1 118 ? -6.593 -4.180 -13.756 1.00 95.81 118 GLY A O 1
ATOM 934 N N . VAL A 1 119 ? -8.507 -3.350 -12.908 1.00 97.81 119 VAL A N 1
ATOM 935 C CA . VAL A 1 119 ? -7.954 -2.073 -12.440 1.00 97.81 119 VAL A CA 1
ATOM 936 C C . VAL A 1 119 ? -7.529 -2.202 -10.984 1.00 97.81 119 VAL A C 1
ATOM 938 O O . VAL A 1 119 ? -8.347 -2.520 -10.118 1.00 97.81 119 VAL A O 1
ATOM 941 N N . VAL A 1 120 ? -6.249 -1.946 -10.730 1.00 98.56 120 VAL A N 1
ATOM 942 C CA . VAL A 1 120 ? -5.633 -2.009 -9.406 1.00 98.56 120 VAL A CA 1
ATOM 943 C C . VAL A 1 120 ? -5.630 -0.623 -8.780 1.00 98.56 120 VAL A C 1
ATOM 945 O O . VAL A 1 120 ? -5.189 0.342 -9.400 1.00 98.56 120 VAL A O 1
ATOM 948 N N . ILE A 1 121 ? -6.065 -0.541 -7.528 1.00 98.75 121 ILE A N 1
ATOM 949 C CA . ILE A 1 121 ? -5.807 0.600 -6.647 1.00 98.75 121 ILE A CA 1
ATOM 950 C C . ILE A 1 121 ? -4.863 0.146 -5.535 1.00 98.75 121 ILE A C 1
ATOM 952 O O . ILE A 1 121 ? -4.986 -0.975 -5.038 1.00 98.75 121 ILE A O 1
ATOM 956 N N . GLY A 1 122 ? -3.883 0.965 -5.173 1.00 98.25 122 GLY A N 1
ATOM 957 C CA . GLY A 1 122 ? -2.846 0.553 -4.230 1.00 98.25 122 GLY A CA 1
ATOM 958 C C . GLY A 1 122 ? -1.948 1.688 -3.785 1.00 98.25 122 GLY A C 1
ATOM 959 O O . GLY A 1 122 ? -2.089 2.820 -4.238 1.00 98.25 122 GLY A O 1
ATOM 960 N N . HIS A 1 123 ? -1.003 1.369 -2.908 1.00 98.25 123 HIS A N 1
ATOM 961 C CA . HIS A 1 123 ? 0.017 2.303 -2.456 1.00 98.25 123 HIS A CA 1
ATOM 962 C C . HIS A 1 123 ? 1.379 1.618 -2.316 1.00 98.25 123 HIS A C 1
ATOM 964 O O . HIS A 1 123 ? 1.473 0.507 -1.781 1.00 98.25 123 HIS A O 1
ATOM 970 N N . PRO A 1 124 ? 2.461 2.291 -2.744 1.00 97.50 124 PRO A N 1
ATOM 971 C CA . PRO A 1 124 ? 3.802 1.887 -2.381 1.00 97.50 124 PRO A CA 1
ATOM 972 C C . PRO A 1 124 ? 4.096 2.285 -0.932 1.00 97.50 124 PRO A C 1
ATOM 974 O O . PRO A 1 124 ? 3.987 3.455 -0.567 1.00 97.50 124 PRO A O 1
ATOM 977 N N . ILE A 1 125 ? 4.506 1.324 -0.109 1.00 97.31 125 ILE A N 1
ATOM 978 C CA . ILE A 1 125 ? 4.660 1.509 1.341 1.00 97.31 125 ILE A CA 1
ATOM 979 C C . ILE A 1 125 ? 5.939 0.879 1.875 1.00 97.31 125 ILE A C 1
ATOM 981 O O . ILE A 1 125 ? 6.468 -0.074 1.319 1.00 97.31 125 ILE A O 1
ATOM 985 N N . ALA A 1 126 ? 6.442 1.395 2.988 1.00 96.94 126 ALA A N 1
ATOM 986 C CA . ALA A 1 126 ? 7.441 0.717 3.803 1.00 96.94 126 ALA A CA 1
ATOM 987 C C . ALA A 1 126 ? 7.140 1.068 5.259 1.00 96.94 126 ALA A C 1
ATOM 989 O O . ALA A 1 126 ? 7.190 2.242 5.619 1.00 96.94 126 ALA A O 1
ATOM 990 N N . ASP A 1 127 ? 6.787 0.060 6.055 1.00 97.62 127 ASP A N 1
ATOM 991 C CA . ASP A 1 127 ? 6.292 0.127 7.441 1.00 97.62 127 ASP A CA 1
ATOM 992 C C . ASP A 1 127 ? 4.870 0.632 7.664 1.00 97.62 127 ASP A C 1
ATOM 994 O O . ASP A 1 127 ? 4.226 0.160 8.594 1.00 97.62 127 ASP A O 1
ATOM 998 N N . CYS A 1 128 ? 4.367 1.567 6.862 1.00 97.44 128 CYS A N 1
ATOM 999 C CA . CYS A 1 128 ? 3.008 2.073 7.048 1.00 97.44 128 CYS A CA 1
ATOM 1000 C C . CYS A 1 128 ? 1.972 1.077 6.495 1.00 97.44 128 CYS A C 1
ATOM 1002 O O . CYS A 1 128 ? 2.147 0.624 5.362 1.00 97.44 128 CYS A O 1
ATOM 1004 N N . PRO A 1 129 ? 0.901 0.758 7.239 1.00 98.06 129 PRO A N 1
ATOM 1005 C CA . PRO A 1 129 ? -0.159 -0.117 6.753 1.00 98.06 129 PRO A CA 1
ATOM 1006 C C . PRO A 1 129 ? -0.986 0.544 5.646 1.00 98.06 129 PRO A C 1
ATOM 1008 O O . PRO A 1 129 ? -1.141 1.766 5.579 1.00 98.06 129 PRO A O 1
ATOM 1011 N N . VAL A 1 130 ? -1.570 -0.295 4.802 1.00 98.75 130 VAL A N 1
ATOM 1012 C CA . VAL A 1 130 ? -2.632 0.055 3.863 1.00 98.75 130 VAL A CA 1
ATOM 1013 C C . VAL A 1 130 ? -3.900 -0.644 4.324 1.00 98.75 130 VAL A C 1
ATOM 1015 O O . VAL A 1 130 ? -3.908 -1.865 4.487 1.00 98.75 130 VAL A O 1
ATOM 1018 N N . VAL A 1 131 ? -4.956 0.134 4.548 1.00 98.81 131 VAL A N 1
ATOM 1019 C CA . VAL A 1 131 ? -6.265 -0.377 4.964 1.00 98.81 131 VAL A CA 1
ATOM 1020 C C . VAL A 1 131 ? -7.158 -0.453 3.736 1.00 98.81 131 VAL A C 1
ATOM 1022 O O . VAL A 1 131 ? -7.335 0.535 3.024 1.00 98.81 131 VAL A O 1
ATOM 1025 N N . MET A 1 132 ? -7.706 -1.638 3.492 1.00 98.81 132 MET A N 1
ATOM 1026 C CA . MET A 1 132 ? -8.647 -1.929 2.417 1.00 98.81 132 MET A CA 1
ATOM 1027 C C . MET A 1 132 ? -9.976 -2.326 3.048 1.00 98.81 132 MET A C 1
ATOM 1029 O O . MET A 1 132 ? -10.004 -3.265 3.833 1.00 98.81 132 MET A O 1
ATOM 1033 N N . ALA A 1 133 ? -11.070 -1.653 2.708 1.00 98.69 133 ALA A N 1
ATOM 1034 C CA . ALA A 1 133 ? -12.417 -2.037 3.126 1.00 98.69 133 ALA A CA 1
ATOM 1035 C C . ALA A 1 133 ? -13.214 -2.454 1.893 1.00 98.69 133 ALA A C 1
ATOM 1037 O O . ALA A 1 133 ? -13.209 -1.734 0.897 1.00 98.69 133 ALA A O 1
ATOM 1038 N N . ALA A 1 134 ? -13.884 -3.601 1.936 1.00 98.56 134 ALA A N 1
ATOM 1039 C CA . ALA A 1 134 ? -14.646 -4.140 0.818 1.00 98.56 134 ALA A CA 1
ATOM 1040 C C . ALA A 1 134 ? -16.090 -4.433 1.220 1.00 98.56 134 ALA A C 1
ATOM 1042 O O . ALA A 1 134 ? -16.331 -5.171 2.172 1.00 98.56 134 ALA A O 1
ATOM 1043 N N . ASP A 1 135 ? -17.036 -3.942 0.421 1.00 98.06 135 ASP A N 1
ATOM 1044 C CA . ASP A 1 135 ? -18.411 -4.436 0.399 1.00 98.06 135 ASP A CA 1
ATOM 1045 C C . ASP A 1 135 ? -18.572 -5.315 -0.850 1.00 98.06 135 ASP A C 1
ATOM 1047 O O . ASP A 1 135 ? -18.792 -4.854 -1.979 1.00 98.06 135 ASP A O 1
ATOM 1051 N N . LEU A 1 136 ? -18.437 -6.628 -0.651 1.00 95.19 136 LEU A N 1
ATOM 1052 C CA . LEU A 1 136 ? -18.530 -7.612 -1.733 1.00 95.19 136 LEU A CA 1
ATOM 1053 C C . LEU A 1 136 ? -19.953 -7.757 -2.288 1.00 95.19 136 LEU A C 1
ATOM 1055 O O . LEU A 1 136 ? -20.109 -8.259 -3.404 1.00 95.19 136 LEU A O 1
ATOM 1059 N N . ARG A 1 137 ? -20.987 -7.332 -1.548 1.00 95.19 137 ARG A N 1
ATOM 1060 C CA . ARG A 1 137 ? -22.377 -7.343 -2.032 1.00 95.19 137 ARG A CA 1
ATOM 1061 C C . ARG A 1 137 ? -22.616 -6.202 -3.011 1.00 95.19 137 ARG A C 1
ATOM 1063 O O . ARG A 1 137 ? -23.346 -6.385 -3.984 1.00 95.19 137 ARG A O 1
ATOM 1070 N N . LYS A 1 138 ? -21.993 -5.049 -2.765 1.00 97.12 138 LYS A N 1
ATOM 1071 C CA . LYS A 1 138 ? -22.022 -3.874 -3.650 1.00 97.12 138 LYS A CA 1
ATOM 1072 C C . LYS A 1 138 ? -20.971 -3.935 -4.757 1.00 97.12 138 LYS A C 1
ATOM 1074 O O . LYS A 1 138 ? -21.060 -3.158 -5.704 1.00 97.12 138 LYS A O 1
ATOM 1079 N N . GLY A 1 139 ? -20.008 -4.853 -4.657 1.00 97.00 139 GLY A N 1
ATOM 1080 C CA . GLY A 1 139 ? -18.927 -4.987 -5.630 1.00 97.00 139 GLY A CA 1
ATOM 1081 C C . GLY A 1 139 ? -17.972 -3.796 -5.593 1.00 97.00 139 GLY A C 1
ATOM 1082 O O . GLY A 1 139 ? -17.474 -3.396 -6.642 1.00 97.00 139 GLY A O 1
ATOM 1083 N N . ALA A 1 140 ? -17.737 -3.223 -4.409 1.00 98.38 140 ALA A N 1
ATOM 1084 C CA . ALA A 1 140 ? -16.910 -2.036 -4.208 1.00 98.38 140 ALA A CA 1
ATOM 1085 C C . ALA A 1 140 ? -15.827 -2.288 -3.152 1.00 98.38 140 ALA A C 1
ATOM 1087 O O . ALA A 1 140 ? -16.045 -3.001 -2.171 1.00 98.38 140 ALA A O 1
ATOM 1088 N N . VAL A 1 141 ? -14.653 -1.696 -3.355 1.00 98.75 141 VAL A N 1
ATOM 1089 C CA . VAL A 1 141 ? -13.555 -1.706 -2.385 1.00 98.75 141 VAL A CA 1
ATOM 1090 C C . VAL A 1 141 ? -12.915 -0.327 -2.327 1.00 98.75 141 VAL A C 1
ATOM 1092 O O . VAL A 1 141 ? -12.659 0.276 -3.369 1.00 98.75 141 VAL A O 1
ATOM 1095 N N . ALA A 1 142 ? -12.674 0.159 -1.116 1.00 98.81 142 ALA A N 1
ATOM 1096 C CA . ALA A 1 142 ? -11.965 1.394 -0.829 1.00 98.81 142 ALA A CA 1
ATOM 1097 C C . ALA A 1 142 ? -10.602 1.082 -0.204 1.00 98.81 142 ALA A C 1
ATOM 1099 O O . ALA A 1 142 ? -10.450 0.081 0.499 1.00 98.81 142 ALA A O 1
ATOM 1100 N N . ILE A 1 143 ? -9.613 1.935 -0.450 1.00 98.81 143 ILE A N 1
ATOM 1101 C CA . ILE A 1 143 ? -8.252 1.772 0.061 1.00 98.81 143 ILE A CA 1
ATOM 1102 C C . ILE A 1 143 ? -7.636 3.116 0.428 1.00 98.81 143 ILE A C 1
ATOM 1104 O O . ILE A 1 143 ? -7.828 4.101 -0.286 1.00 98.81 143 ILE A O 1
ATOM 1108 N N . ALA A 1 144 ? -6.834 3.131 1.489 1.00 98.69 144 ALA A N 1
ATOM 1109 C CA . ALA A 1 144 ? -5.909 4.221 1.764 1.00 98.69 144 ALA A CA 1
ATOM 1110 C C . ALA A 1 144 ? -4.620 3.708 2.399 1.00 98.69 144 ALA A C 1
ATOM 1112 O O . ALA A 1 144 ? -4.607 2.733 3.153 1.00 98.69 144 ALA A O 1
ATOM 1113 N N . HIS A 1 145 ? -3.528 4.412 2.128 1.00 98.19 145 HIS A N 1
ATOM 1114 C CA . HIS A 1 145 ? -2.323 4.308 2.937 1.00 98.19 145 HIS A CA 1
ATOM 1115 C C . HIS A 1 145 ? -2.521 5.057 4.263 1.00 98.19 145 HIS A C 1
ATOM 1117 O O . HIS A 1 145 ? -2.929 6.219 4.285 1.00 98.19 145 HIS A O 1
ATOM 1123 N N . CYS A 1 146 ? -2.233 4.386 5.376 1.00 98.00 146 CYS A N 1
ATOM 1124 C CA . CYS A 1 146 ? -2.505 4.863 6.727 1.00 98.00 146 CYS A CA 1
ATOM 1125 C C . CYS A 1 146 ? -1.195 4.941 7.518 1.00 98.00 146 CYS A C 1
ATOM 1127 O O . CYS A 1 146 ? -0.883 4.064 8.317 1.00 98.00 146 CYS A O 1
ATOM 1129 N N . SER A 1 147 ? -0.406 5.998 7.303 1.00 96.12 147 SER A N 1
ATOM 1130 C CA . SER A 1 147 ? 0.736 6.285 8.182 1.00 96.12 147 SER A CA 1
ATOM 1131 C C . SER A 1 147 ? 0.276 6.509 9.627 1.00 96.12 147 SER A C 1
ATOM 1133 O O . SER A 1 147 ? -0.889 6.811 9.864 1.00 96.12 147 SER A O 1
ATOM 1135 N N . ALA A 1 148 ? 1.185 6.440 10.600 1.00 95.31 148 ALA A N 1
ATOM 1136 C CA . ALA A 1 148 ? 0.837 6.666 12.006 1.00 95.31 148 ALA A CA 1
ATOM 1137 C C . ALA A 1 148 ? 0.112 8.009 12.258 1.00 95.31 148 ALA A C 1
ATOM 1139 O O . ALA A 1 148 ? -0.840 8.063 13.027 1.00 95.31 148 ALA A O 1
ATOM 1140 N N . GLU A 1 149 ? 0.488 9.072 11.535 1.00 95.00 149 GLU A N 1
ATOM 1141 C CA . GLU A 1 149 ? -0.215 10.367 11.572 1.00 95.00 149 GLU A CA 1
ATOM 1142 C C . GLU A 1 149 ? -1.638 10.280 10.991 1.00 95.00 149 GLU A C 1
ATOM 1144 O O . GLU A 1 149 ? -2.552 10.941 11.470 1.00 95.00 149 GLU A O 1
ATOM 1149 N N . LEU A 1 150 ? -1.842 9.487 9.937 1.00 96.75 150 LEU A N 1
ATOM 1150 C CA . LEU A 1 150 ? -3.162 9.294 9.334 1.00 96.75 150 LEU A CA 1
ATOM 1151 C C . LEU A 1 150 ? -4.053 8.376 10.171 1.00 96.75 150 LEU A C 1
ATOM 1153 O O . LEU A 1 150 ? -5.263 8.579 10.195 1.00 96.75 150 LEU A O 1
ATOM 1157 N N . ILE A 1 151 ? -3.465 7.407 10.872 1.00 97.25 151 ILE A N 1
ATOM 1158 C CA . ILE A 1 151 ? -4.162 6.615 11.885 1.00 97.25 151 ILE A CA 1
ATOM 1159 C C . ILE A 1 151 ? -4.632 7.544 13.010 1.00 97.25 151 ILE A C 1
ATOM 1161 O O . ILE A 1 151 ? -5.811 7.548 13.315 1.00 97.25 151 ILE A O 1
ATOM 1165 N N . ASP A 1 152 ? -3.783 8.439 13.532 1.00 96.00 152 ASP A N 1
ATOM 1166 C CA . ASP A 1 152 ? -4.202 9.432 14.544 1.00 96.00 152 ASP A CA 1
ATOM 1167 C C . ASP A 1 152 ? -5.391 10.299 14.075 1.00 96.00 152 ASP A C 1
ATOM 1169 O O . ASP A 1 152 ? -6.262 10.661 14.864 1.00 96.00 152 ASP A O 1
ATOM 1173 N N . LYS A 1 153 ? -5.473 10.569 12.764 1.00 95.44 153 LYS A N 1
ATOM 1174 C CA . LYS A 1 153 ? -6.582 11.289 12.112 1.00 95.44 153 LYS A CA 1
ATOM 1175 C C . LYS A 1 153 ? -7.773 10.411 11.722 1.00 95.44 153 LYS A C 1
ATOM 1177 O O . LYS A 1 153 ? -8.670 10.907 11.045 1.00 95.44 153 LYS A O 1
ATOM 1182 N N . LYS A 1 154 ? -7.812 9.145 12.134 1.00 96.56 154 LYS A N 1
ATOM 1183 C CA . LYS A 1 154 ? -8.896 8.190 11.861 1.00 96.56 154 LYS A CA 1
ATOM 1184 C C . LYS A 1 154 ? -9.069 7.787 10.393 1.00 96.56 154 LYS A C 1
ATOM 1186 O O . LYS A 1 154 ? -10.160 7.388 9.979 1.00 96.56 154 LYS A O 1
ATOM 1191 N N . MET A 1 155 ? -8.009 7.861 9.583 1.00 97.88 155 MET A N 1
ATOM 1192 C CA . MET A 1 155 ? -8.058 7.442 8.175 1.00 97.88 155 MET A CA 1
ATOM 1193 C C . MET A 1 155 ? -8.591 6.005 7.981 1.00 97.88 155 MET A C 1
ATOM 1195 O O . MET A 1 155 ? -9.390 5.817 7.065 1.00 97.88 155 MET A O 1
ATOM 1199 N N . PRO A 1 156 ? -8.249 4.998 8.819 1.00 98.06 156 PRO A N 1
ATOM 1200 C CA . PRO A 1 156 ? -8.853 3.665 8.724 1.00 98.06 156 PRO A CA 1
ATOM 1201 C C . PRO A 1 156 ? -10.390 3.678 8.742 1.00 98.06 156 PRO A C 1
ATOM 1203 O O . PRO A 1 156 ? -11.017 3.026 7.907 1.00 98.06 156 PRO A O 1
ATOM 1206 N N . MET A 1 157 ? -11.011 4.466 9.628 1.00 97.44 157 MET A N 1
ATOM 1207 C CA . MET A 1 157 ? -12.471 4.638 9.642 1.00 97.44 157 MET A CA 1
ATOM 1208 C C . MET A 1 157 ? -12.979 5.409 8.426 1.00 97.44 157 MET A C 1
ATOM 1210 O O . MET A 1 157 ? -14.025 5.063 7.879 1.00 97.44 157 MET A O 1
ATOM 1214 N N . MET A 1 158 ? -12.233 6.410 7.956 1.00 98.12 158 MET A N 1
ATOM 1215 C CA . MET A 1 158 ? -12.621 7.190 6.778 1.00 98.12 158 MET A CA 1
ATOM 1216 C C . MET A 1 158 ? -12.669 6.340 5.499 1.00 98.12 158 MET A C 1
ATOM 1218 O O . MET A 1 158 ? -13.497 6.608 4.628 1.00 98.12 158 MET A O 1
ATOM 1222 N N . VAL A 1 159 ? -11.846 5.288 5.388 1.00 98.50 159 VAL A N 1
ATOM 1223 C CA . VAL A 1 159 ? -11.935 4.298 4.293 1.00 98.50 159 VAL A CA 1
ATOM 1224 C C . VAL A 1 159 ? -13.301 3.602 4.293 1.00 98.50 159 VAL A C 1
ATOM 1226 O O . VAL A 1 159 ? -13.911 3.430 3.236 1.00 98.50 159 VAL A O 1
ATOM 1229 N N . VAL A 1 160 ? -13.820 3.256 5.473 1.00 98.31 160 VAL A N 1
ATOM 1230 C CA . VAL A 1 160 ? -15.165 2.685 5.646 1.00 98.31 160 VAL A CA 1
ATOM 1231 C C . VAL A 1 160 ? -16.237 3.731 5.322 1.00 98.31 160 VAL A C 1
ATOM 1233 O O . VAL A 1 160 ? -17.156 3.445 4.552 1.00 98.31 160 VAL A O 1
ATOM 1236 N N . ASP A 1 161 ? -16.097 4.963 5.831 1.00 98.06 161 ASP A N 1
ATOM 1237 C CA . ASP A 1 161 ? -17.007 6.072 5.508 1.00 98.06 161 ASP A CA 1
ATOM 1238 C C . ASP A 1 161 ? -17.114 6.306 3.996 1.00 98.06 161 ASP A C 1
ATOM 1240 O O . ASP A 1 161 ? -18.198 6.591 3.490 1.00 98.06 161 ASP A O 1
ATOM 1244 N N . ALA A 1 162 ? -16.012 6.179 3.253 1.00 98.38 162 ALA A N 1
ATOM 1245 C CA . ALA A 1 162 ? -16.009 6.365 1.807 1.00 98.38 162 ALA A CA 1
ATOM 1246 C C . ALA A 1 162 ? -16.952 5.374 1.101 1.00 98.38 162 ALA A C 1
ATOM 1248 O O . ALA A 1 162 ? -17.721 5.777 0.225 1.00 98.38 162 ALA A O 1
ATOM 1249 N N . LEU A 1 163 ? -16.976 4.106 1.530 1.00 98.44 163 LEU A N 1
ATOM 1250 C CA . LEU A 1 163 ? -17.923 3.112 1.014 1.00 98.44 163 LEU A CA 1
ATOM 1251 C C . LEU A 1 163 ? -19.366 3.389 1.433 1.00 98.44 163 LEU A C 1
ATOM 1253 O O . LEU A 1 163 ? -20.287 3.156 0.646 1.00 98.44 163 LEU A O 1
ATOM 1257 N N . GLN A 1 164 ? -19.593 3.879 2.649 1.00 97.19 164 GLN A N 1
ATOM 1258 C CA . GLN A 1 164 ? -20.939 4.252 3.082 1.00 97.19 164 GLN A CA 1
ATOM 1259 C C . GLN A 1 164 ? -21.472 5.432 2.262 1.00 97.19 164 GLN A C 1
ATOM 1261 O O . GLN A 1 164 ? -22.577 5.366 1.728 1.00 97.19 164 GLN A O 1
ATOM 1266 N N . ARG A 1 165 ? -20.661 6.482 2.083 1.00 97.69 165 ARG A N 1
ATOM 1267 C CA . ARG A 1 165 ? -21.030 7.673 1.305 1.00 97.69 165 ARG A CA 1
ATOM 1268 C C . ARG A 1 165 ? -21.282 7.355 -0.167 1.00 97.69 165 ARG A C 1
ATOM 1270 O O . ARG A 1 165 ? -22.231 7.883 -0.738 1.00 97.69 165 ARG A O 1
ATOM 1277 N N . ALA A 1 166 ? -20.440 6.522 -0.781 1.00 97.75 166 ALA A N 1
ATOM 1278 C CA . ALA A 1 166 ? -20.528 6.238 -2.212 1.00 97.75 166 ALA A CA 1
ATOM 1279 C C . ALA A 1 166 ? -21.540 5.129 -2.559 1.00 97.75 166 ALA A C 1
ATOM 1281 O O . ALA A 1 166 ? -22.135 5.169 -3.636 1.00 97.75 166 ALA A O 1
ATOM 1282 N N . TYR A 1 167 ? -21.762 4.156 -1.666 1.00 97.81 167 TYR A N 1
ATOM 1283 C CA . TYR A 1 167 ? -22.519 2.933 -1.980 1.00 97.81 167 TYR A CA 1
ATOM 1284 C C . TYR A 1 167 ? -23.639 2.580 -0.998 1.00 97.81 167 TYR A C 1
ATOM 1286 O O . TYR A 1 167 ? -24.319 1.567 -1.213 1.00 97.81 167 TYR A O 1
ATOM 1294 N N . ASP A 1 168 ? -23.859 3.386 0.047 1.00 97.56 168 ASP A N 1
ATOM 1295 C CA . ASP A 1 168 ? -24.788 3.066 1.141 1.00 97.56 168 ASP A CA 1
ATOM 1296 C C . ASP A 1 168 ? -24.486 1.665 1.709 1.00 97.56 168 ASP A C 1
ATOM 1298 O O . ASP A 1 168 ? -25.345 0.781 1.800 1.00 97.56 168 ASP A O 1
ATOM 1302 N N . SER A 1 169 ? -23.191 1.422 1.933 1.00 97.62 169 SER A N 1
ATOM 1303 C CA . SER A 1 169 ? -22.668 0.186 2.520 1.00 97.62 169 SER A CA 1
ATOM 1304 C C . SER A 1 169 ? -22.988 0.156 4.014 1.00 97.62 169 SER A C 1
ATOM 1306 O O . SER A 1 169 ? -23.085 1.203 4.652 1.00 97.62 169 SER A O 1
ATOM 1308 N N . LYS A 1 170 ? -23.150 -1.037 4.585 1.00 97.19 170 LYS A N 1
ATOM 1309 C CA . LYS A 1 170 ? -23.416 -1.221 6.020 1.00 97.19 170 LYS A CA 1
ATOM 1310 C C . LYS A 1 170 ? -22.186 -1.795 6.701 1.00 97.19 170 LYS A C 1
ATOM 1312 O O . LYS A 1 170 ? -21.509 -2.614 6.094 1.00 97.19 170 LYS A O 1
ATOM 1317 N N . ASP A 1 171 ? -21.952 -1.430 7.957 1.00 95.75 171 ASP A N 1
ATOM 1318 C CA . ASP A 1 171 ? -20.785 -1.905 8.716 1.00 95.75 171 ASP A CA 1
ATOM 1319 C C . ASP A 1 171 ? -20.710 -3.444 8.756 1.00 95.75 171 ASP A C 1
ATOM 1321 O O . ASP A 1 171 ? -19.667 -4.015 8.451 1.00 95.75 171 ASP A O 1
ATOM 1325 N N . ASP A 1 172 ? -21.847 -4.117 8.972 1.00 95.38 172 ASP A N 1
ATOM 1326 C CA . ASP A 1 172 ? -21.957 -5.589 8.976 1.00 95.38 172 ASP A CA 1
ATOM 1327 C C . ASP A 1 172 ? -21.619 -6.262 7.630 1.00 95.38 172 ASP A C 1
ATOM 1329 O O . ASP A 1 172 ? -21.363 -7.468 7.580 1.00 95.38 172 ASP A O 1
ATOM 1333 N N . ASP A 1 173 ? -21.665 -5.511 6.527 1.00 96.06 173 ASP A N 1
ATOM 1334 C CA . ASP A 1 173 ? -21.401 -6.013 5.174 1.00 96.06 173 ASP A CA 1
ATOM 1335 C C . ASP A 1 173 ? -19.953 -5.747 4.725 1.00 96.06 173 ASP A C 1
ATOM 1337 O O . ASP A 1 173 ? -19.541 -6.217 3.657 1.00 96.06 173 ASP A O 1
ATOM 1341 N N . ILE A 1 174 ? -19.179 -5.019 5.535 1.00 98.00 174 ILE A N 1
ATOM 1342 C CA . ILE A 1 174 ? -17.812 -4.617 5.224 1.00 98.00 174 ILE A CA 1
ATOM 1343 C C . ILE A 1 174 ? -16.814 -5.607 5.824 1.00 98.00 174 ILE A C 1
ATOM 1345 O O . ILE A 1 174 ? -16.833 -5.933 7.010 1.00 98.00 174 ILE A O 1
ATOM 1349 N N . VAL A 1 175 ? -15.889 -6.046 4.976 1.00 97.94 175 VAL A N 1
ATOM 1350 C CA . VAL A 1 175 ? -14.703 -6.812 5.366 1.00 97.94 175 VAL A CA 1
ATOM 1351 C C . VAL A 1 175 ? -13.481 -5.936 5.156 1.00 97.94 175 VAL A C 1
ATOM 1353 O O . VAL A 1 175 ? -13.346 -5.325 4.093 1.00 97.94 175 VAL A O 1
ATOM 1356 N N . THR A 1 176 ? -12.580 -5.887 6.132 1.00 98.44 176 THR A N 1
ATOM 1357 C CA . THR A 1 176 ? -11.325 -5.145 6.002 1.00 98.44 176 THR A CA 1
ATOM 1358 C C . THR A 1 176 ? -10.121 -6.065 5.893 1.00 98.44 176 THR A C 1
ATOM 1360 O O . THR A 1 176 ? -10.049 -7.118 6.521 1.00 98.44 176 THR A O 1
ATOM 1363 N N . TYR A 1 177 ? -9.158 -5.640 5.083 1.00 98.62 177 TYR A N 1
ATOM 1364 C CA . TYR A 1 177 ? -7.827 -6.218 4.997 1.00 98.62 177 TYR A CA 1
ATOM 1365 C C . TYR A 1 177 ? -6.794 -5.138 5.319 1.00 98.62 177 TYR A C 1
ATOM 1367 O O . TYR A 1 177 ? -6.874 -4.017 4.809 1.00 98.62 177 TYR A O 1
ATOM 1375 N N . ILE A 1 178 ? -5.820 -5.478 6.154 1.00 98.69 178 ILE A N 1
ATOM 1376 C CA . ILE A 1 178 ? -4.733 -4.598 6.568 1.00 98.69 178 ILE A CA 1
ATOM 1377 C C . ILE A 1 178 ? -3.418 -5.223 6.102 1.00 98.69 178 ILE A C 1
ATOM 1379 O O . ILE A 1 178 ? -3.093 -6.352 6.475 1.00 98.69 178 ILE A O 1
ATOM 1383 N N . SER A 1 179 ? -2.663 -4.487 5.283 1.00 98.69 179 SER A N 1
ATOM 1384 C CA . SER A 1 179 ? -1.384 -4.958 4.737 1.00 98.69 179 SER A CA 1
ATOM 1385 C C . SER A 1 179 ? -0.306 -5.155 5.805 1.00 98.69 179 SER A C 1
ATOM 1387 O O . SER A 1 179 ? -0.424 -4.674 6.935 1.00 98.69 179 SER A O 1
ATOM 1389 N N . ALA A 1 180 ? 0.804 -5.782 5.410 1.00 98.31 180 ALA A N 1
ATOM 1390 C CA . ALA A 1 180 ? 2.007 -5.837 6.225 1.00 98.31 180 ALA A CA 1
ATOM 1391 C C . ALA A 1 180 ? 2.445 -4.419 6.619 1.00 98.31 180 ALA A C 1
ATOM 1393 O O . ALA A 1 180 ? 2.371 -3.470 5.829 1.00 98.31 180 ALA A O 1
ATOM 1394 N N . CYS A 1 181 ? 2.903 -4.283 7.857 1.00 98.12 181 CYS A N 1
ATOM 1395 C CA . CYS A 1 181 ? 3.370 -3.030 8.429 1.00 98.12 181 CYS A CA 1
ATOM 1396 C C . CYS A 1 181 ? 4.444 -3.308 9.483 1.00 98.12 181 CYS A C 1
ATOM 1398 O O . CYS A 1 181 ? 4.672 -4.465 9.859 1.00 98.12 181 CYS A O 1
ATOM 1400 N N . ALA A 1 182 ? 5.077 -2.253 9.993 1.00 97.25 182 ALA A N 1
ATOM 1401 C CA . ALA A 1 182 ? 6.040 -2.406 11.074 1.00 97.25 182 ALA A CA 1
ATOM 1402 C C . ALA A 1 182 ? 5.388 -3.085 12.288 1.00 97.25 182 ALA A C 1
ATOM 1404 O O . ALA A 1 182 ? 4.238 -2.798 12.644 1.00 97.25 182 ALA A O 1
ATOM 1405 N N . GLY A 1 183 ? 6.117 -4.032 12.872 1.00 94.25 183 GLY A N 1
ATOM 1406 C CA . GLY A 1 183 ? 5.735 -4.762 14.068 1.00 94.25 183 GLY A CA 1
ATOM 1407 C C . GLY A 1 183 ? 5.734 -3.894 15.322 1.00 94.25 183 GLY A C 1
ATOM 1408 O O . GLY A 1 183 ? 6.104 -2.719 15.312 1.00 94.25 183 GLY A O 1
ATOM 1409 N N . SER A 1 184 ? 5.322 -4.504 16.433 1.00 89.75 184 SER A N 1
ATOM 1410 C CA . SER A 1 184 ? 5.247 -3.852 17.747 1.00 89.75 184 SER A CA 1
ATOM 1411 C C . SER A 1 184 ? 6.614 -3.507 18.352 1.00 89.75 184 SER A C 1
ATOM 1413 O O . SER A 1 184 ? 6.684 -2.931 19.434 1.00 89.75 184 SER A O 1
ATOM 1415 N N . ASP A 1 185 ? 7.709 -3.900 17.701 1.00 88.19 185 ASP A N 1
ATOM 1416 C CA . ASP A 1 185 ? 9.072 -3.507 18.054 1.00 88.19 185 ASP A CA 1
ATOM 1417 C C . ASP A 1 185 ? 9.445 -2.119 17.499 1.00 88.19 185 ASP A C 1
ATOM 1419 O O . ASP A 1 185 ? 10.498 -1.587 17.856 1.00 88.19 185 ASP A O 1
ATOM 1423 N N . TRP A 1 186 ? 8.611 -1.520 16.636 1.00 93.62 186 TRP A N 1
ATOM 1424 C CA . TRP A 1 186 ? 8.813 -0.153 16.171 1.00 93.62 186 TRP A CA 1
ATOM 1425 C C . TRP A 1 186 ? 8.729 0.826 17.336 1.00 93.62 186 TRP A C 1
ATOM 1427 O O . TRP A 1 186 ? 7.764 0.816 18.100 1.00 93.62 186 TRP A O 1
ATOM 1437 N N . SER A 1 187 ? 9.746 1.672 17.478 1.00 93.00 187 SER A N 1
ATOM 1438 C CA . SER A 1 187 ? 9.907 2.471 18.682 1.00 93.00 187 SER A CA 1
ATOM 1439 C C . SER A 1 187 ? 10.490 3.860 18.449 1.00 93.00 187 SER A C 1
ATOM 1441 O O . SER A 1 187 ? 11.042 4.165 17.389 1.00 93.00 187 SER A O 1
ATOM 1443 N N . TYR A 1 188 ? 10.346 4.699 19.475 1.00 91.31 188 TYR A N 1
ATOM 1444 C CA . TYR A 1 188 ? 10.930 6.032 19.580 1.00 91.31 188 TYR A CA 1
ATOM 1445 C C . TYR A 1 188 ? 11.534 6.250 20.971 1.00 91.31 188 TYR A C 1
ATOM 1447 O O . TYR A 1 188 ? 10.989 5.788 21.970 1.00 91.31 188 TYR A O 1
ATOM 1455 N N . ASP A 1 189 ? 12.594 7.055 21.045 1.00 92.44 189 ASP A N 1
ATOM 1456 C CA . ASP A 1 189 ? 13.205 7.482 22.318 1.00 92.44 189 ASP A CA 1
ATOM 1457 C C . ASP A 1 189 ? 12.357 8.518 23.077 1.00 92.44 189 ASP A C 1
ATOM 1459 O O . ASP A 1 189 ? 12.623 8.860 24.225 1.00 92.44 189 ASP A O 1
ATOM 1463 N N . THR A 1 190 ? 11.343 9.080 22.419 1.00 92.25 190 THR A N 1
ATOM 1464 C CA . THR A 1 190 ? 10.404 10.036 23.014 1.00 92.25 190 THR A CA 1
ATOM 1465 C C . THR A 1 190 ? 8.995 9.718 22.555 1.00 92.25 190 THR A C 1
ATOM 1467 O O . THR A 1 190 ? 8.809 9.167 21.469 1.00 92.25 190 THR A O 1
ATOM 1470 N N . TYR A 1 191 ? 7.999 10.092 23.359 1.00 92.56 191 TYR A N 1
ATOM 1471 C CA . TYR A 1 191 ? 6.609 9.885 22.974 1.00 92.56 191 TYR A CA 1
ATOM 1472 C C . TYR A 1 191 ? 6.336 10.567 21.616 1.00 92.56 191 TYR A C 1
ATOM 1474 O O . TYR A 1 191 ? 6.614 11.768 21.479 1.00 92.56 191 TYR A O 1
ATOM 1482 N N . PRO A 1 192 ? 5.819 9.845 20.605 1.00 92.75 192 PRO A N 1
ATOM 1483 C CA . PRO A 1 192 ? 5.690 10.393 19.262 1.00 92.75 192 PRO A CA 1
ATOM 1484 C C . PRO A 1 192 ? 4.770 11.616 19.215 1.00 92.75 192 PRO A C 1
ATOM 1486 O O . PRO A 1 192 ? 3.644 11.589 19.701 1.00 92.75 192 PRO A O 1
ATOM 1489 N N . ARG A 1 193 ? 5.223 12.703 18.579 1.00 93.81 193 ARG A N 1
ATOM 1490 C CA . ARG A 1 193 ? 4.453 13.963 18.504 1.00 93.81 193 ARG A CA 1
ATOM 1491 C C . ARG A 1 193 ? 3.169 13.862 17.682 1.00 93.81 193 ARG A C 1
ATOM 1493 O O . ARG A 1 193 ? 2.286 14.691 17.855 1.00 93.81 193 ARG A O 1
ATOM 1500 N N . TRP A 1 194 ? 3.105 12.896 16.769 1.00 92.94 194 TRP A N 1
ATOM 1501 C CA . TRP A 1 194 ? 1.933 12.647 15.933 1.00 92.94 194 TRP A CA 1
ATOM 1502 C C . TRP A 1 194 ? 0.838 11.863 16.665 1.00 92.94 194 TRP A C 1
ATOM 1504 O O . TRP A 1 194 ? -0.269 11.816 16.158 1.00 92.94 194 TRP A O 1
ATOM 1514 N N . ALA A 1 195 ? 1.123 11.259 17.825 1.00 93.94 195 ALA A N 1
ATOM 1515 C CA . ALA A 1 195 ? 0.139 10.531 18.623 1.00 93.94 195 ALA A CA 1
ATOM 1516 C C . ALA A 1 195 ? -0.613 11.520 19.527 1.00 93.94 195 ALA A C 1
ATOM 1518 O O . ALA A 1 195 ? -0.275 11.696 20.703 1.00 93.94 195 ALA A O 1
ATOM 1519 N N . THR A 1 196 ? -1.574 12.245 18.954 1.00 93.81 196 THR A N 1
ATOM 1520 C CA . THR A 1 196 ? -2.292 13.318 19.655 1.00 93.81 196 THR A CA 1
ATOM 1521 C C . THR A 1 196 ? -3.598 12.839 20.286 1.00 93.81 196 THR A C 1
ATOM 1523 O O . THR A 1 196 ? -3.978 13.347 21.346 1.00 93.81 196 THR A O 1
ATOM 1526 N N . ASP A 1 197 ? -4.238 11.810 19.723 1.00 91.00 197 ASP A N 1
ATOM 1527 C CA . ASP A 1 197 ? -5.419 11.171 20.305 1.00 91.00 197 ASP A CA 1
ATOM 1528 C C . ASP A 1 197 ? -5.026 10.147 21.384 1.00 91.00 197 ASP A C 1
ATOM 1530 O O . ASP A 1 197 ? -4.839 8.955 21.144 1.00 91.00 197 ASP A O 1
ATOM 1534 N N . ARG A 1 198 ? -4.915 10.611 22.628 1.00 87.50 198 ARG A N 1
ATOM 1535 C CA . ARG A 1 198 ? -4.539 9.767 23.776 1.00 87.50 198 ARG A CA 1
ATOM 1536 C C . ARG A 1 198 ? -5.461 8.567 23.991 1.00 87.50 198 ARG A C 1
ATOM 1538 O O . ARG A 1 198 ? -4.984 7.498 24.358 1.00 87.50 198 ARG A O 1
ATOM 1545 N N . LYS A 1 199 ? -6.762 8.706 23.705 1.00 87.25 199 LYS A N 1
ATOM 1546 C CA . LYS A 1 199 ? -7.717 7.593 23.852 1.00 87.25 199 LYS A CA 1
ATOM 1547 C C . LYS A 1 199 ? -7.386 6.444 22.909 1.00 87.25 199 LYS A C 1
ATOM 1549 O O . LYS A 1 199 ? -7.622 5.290 23.248 1.00 87.25 199 LYS A O 1
ATOM 1554 N N . LEU A 1 200 ? -6.842 6.784 21.747 1.00 88.50 200 LEU A N 1
ATOM 1555 C CA . LEU A 1 200 ? -6.447 5.844 20.721 1.00 88.50 200 LEU A CA 1
ATOM 1556 C C . LEU A 1 200 ? -5.095 5.182 21.035 1.00 88.50 200 LEU A C 1
ATOM 1558 O O . LEU A 1 200 ? -4.953 3.966 20.904 1.00 88.50 200 LEU A O 1
ATOM 1562 N N . TRP A 1 201 ? -4.107 5.974 21.463 1.00 92.44 201 TRP A N 1
ATOM 1563 C CA . TRP A 1 201 ? -2.711 5.530 21.551 1.00 92.44 201 TRP A CA 1
ATOM 1564 C C . TRP A 1 201 ? -2.264 5.018 22.924 1.00 92.44 201 TRP A C 1
ATOM 1566 O O . TRP A 1 201 ? -1.325 4.227 22.970 1.00 92.44 201 TRP A O 1
ATOM 1576 N N . ASP A 1 202 ? -2.893 5.406 24.038 1.00 83.69 202 ASP A N 1
ATOM 1577 C CA . ASP A 1 202 ? -2.381 5.092 25.389 1.00 83.69 202 ASP A CA 1
ATOM 1578 C C . ASP A 1 202 ? -2.352 3.579 25.713 1.00 83.69 202 ASP A C 1
ATOM 1580 O O . ASP A 1 202 ? -1.615 3.153 26.599 1.00 83.69 202 ASP A O 1
ATOM 1584 N N . GLY A 1 203 ? -3.107 2.748 24.983 1.00 85.25 203 GLY A N 1
ATOM 1585 C CA . GLY A 1 203 ? -3.062 1.281 25.091 1.00 85.25 203 GLY A CA 1
ATOM 1586 C C . GLY A 1 203 ? -2.175 0.578 24.056 1.00 85.25 203 GLY A C 1
ATOM 1587 O O . GLY A 1 203 ? -1.945 -0.624 24.174 1.00 85.25 203 GLY A O 1
ATOM 1588 N N . ALA A 1 204 ? -1.704 1.309 23.046 1.00 93.25 204 ALA A N 1
ATOM 1589 C CA . ALA A 1 204 ? -0.926 0.781 21.927 1.00 93.25 204 ALA A CA 1
ATOM 1590 C C . ALA A 1 204 ? 0.494 1.358 21.853 1.00 93.25 204 ALA A C 1
ATOM 1592 O O . ALA A 1 204 ? 1.310 0.878 21.065 1.00 93.25 204 ALA A O 1
ATOM 1593 N N . ILE A 1 205 ? 0.792 2.375 22.665 1.00 94.56 205 ILE A N 1
ATOM 1594 C CA . ILE A 1 205 ? 2.138 2.882 22.901 1.00 94.56 205 ILE A CA 1
ATOM 1595 C C . ILE A 1 205 ? 2.542 2.533 24.329 1.00 94.56 205 ILE A C 1
ATOM 1597 O O . ILE A 1 205 ? 2.008 3.090 25.286 1.00 94.56 205 ILE A O 1
ATOM 1601 N N . THR A 1 206 ? 3.508 1.631 24.472 1.00 93.38 206 THR A N 1
ATOM 1602 C CA . THR A 1 206 ? 4.014 1.186 25.775 1.00 93.38 206 THR A CA 1
ATOM 1603 C C . THR A 1 206 ? 5.440 1.672 25.983 1.00 93.38 206 THR A C 1
ATOM 1605 O O . THR A 1 206 ? 6.297 1.470 25.121 1.00 93.38 206 THR A O 1
ATOM 1608 N N . GLU A 1 207 ? 5.711 2.292 27.129 1.00 93.56 207 GLU A N 1
ATOM 1609 C CA . GLU A 1 207 ? 7.066 2.683 27.516 1.00 93.56 207 GLU A CA 1
ATOM 1610 C C . GLU A 1 207 ? 7.789 1.516 28.202 1.00 93.56 207 GLU A C 1
ATOM 1612 O O . GLU A 1 207 ? 7.331 0.989 29.216 1.00 93.56 207 GLU A O 1
ATOM 1617 N N . GLU A 1 208 ? 8.947 1.138 27.669 1.00 93.50 208 GLU A N 1
ATOM 1618 C CA . GLU A 1 208 ? 9.851 0.155 28.256 1.00 93.50 208 GLU A CA 1
ATOM 1619 C C . GLU A 1 208 ? 11.262 0.746 28.337 1.00 93.50 208 GLU A C 1
ATOM 1621 O O . GLU A 1 208 ? 11.885 1.022 27.315 1.00 93.50 208 GLU A O 1
ATOM 1626 N N . ASN A 1 209 ? 11.792 0.930 29.550 1.00 91.88 209 ASN A N 1
ATOM 1627 C CA . ASN A 1 209 ? 13.136 1.482 29.782 1.00 91.88 209 ASN A CA 1
ATOM 1628 C C . ASN A 1 209 ? 13.391 2.836 29.077 1.00 91.88 209 ASN A C 1
ATOM 1630 O O . ASN A 1 209 ? 14.484 3.068 28.563 1.00 91.88 209 ASN A O 1
ATOM 1634 N N . GLY A 1 210 ? 12.387 3.721 29.037 1.00 91.12 210 GLY A N 1
ATOM 1635 C CA . GLY A 1 210 ? 12.473 5.021 28.359 1.00 91.12 210 GLY A CA 1
ATOM 1636 C C . GLY A 1 210 ? 12.290 4.967 26.838 1.00 91.12 210 GLY A C 1
ATOM 1637 O O . GLY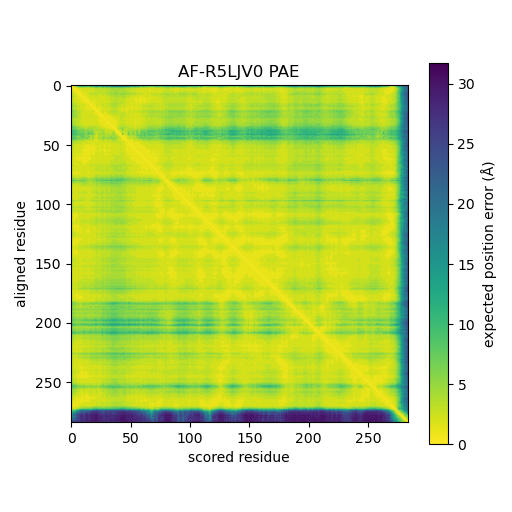 A 1 210 ? 12.438 5.991 26.179 1.00 91.12 210 GLY A O 1
ATOM 1638 N N . VAL A 1 211 ? 11.965 3.798 26.276 1.00 92.94 211 VAL A N 1
ATOM 1639 C CA . VAL A 1 211 ? 11.687 3.601 24.848 1.00 92.94 211 VAL A CA 1
ATOM 1640 C C . VAL A 1 211 ? 10.196 3.350 24.647 1.00 92.94 211 VAL A C 1
ATOM 1642 O O . VAL A 1 211 ? 9.620 2.445 25.247 1.00 92.94 211 VAL A O 1
ATOM 1645 N N . PHE A 1 212 ? 9.568 4.129 23.773 1.00 94.38 212 PHE A N 1
ATOM 1646 C CA . PHE A 1 212 ? 8.144 4.037 23.458 1.00 94.38 212 PHE A CA 1
ATOM 1647 C C . PHE A 1 212 ? 7.938 3.100 22.271 1.00 94.38 212 PHE A C 1
ATOM 1649 O O . PHE A 1 212 ? 8.251 3.468 21.140 1.00 94.38 212 PHE A O 1
ATOM 1656 N N . LYS A 1 213 ? 7.422 1.897 22.521 1.00 94.75 213 LYS A N 1
ATOM 1657 C CA . LYS A 1 213 ? 7.072 0.908 21.490 1.00 94.75 213 LYS A CA 1
ATOM 1658 C C . LYS A 1 213 ? 5.658 1.134 20.982 1.00 94.75 213 LYS A C 1
ATOM 1660 O O . LYS A 1 213 ? 4.782 1.434 21.782 1.00 94.75 213 LYS A O 1
ATOM 1665 N N . ILE A 1 214 ? 5.435 0.970 19.682 1.00 94.69 214 ILE A N 1
ATOM 1666 C CA . ILE A 1 214 ? 4.178 1.305 19.008 1.00 94.69 214 ILE A CA 1
ATOM 1667 C C . ILE A 1 214 ? 3.577 0.062 18.363 1.00 94.69 214 ILE A C 1
ATOM 1669 O O . ILE A 1 214 ? 4.205 -0.581 17.526 1.00 94.69 214 ILE A O 1
ATOM 1673 N N . ASN A 1 215 ? 2.311 -0.213 18.660 1.00 95.12 215 ASN A N 1
ATOM 1674 C CA . ASN A 1 215 ? 1.529 -1.259 18.018 1.00 95.12 215 ASN A CA 1
ATOM 1675 C C . ASN A 1 215 ? 0.453 -0.665 17.094 1.00 95.12 215 ASN A C 1
ATOM 1677 O O . ASN A 1 215 ? -0.692 -0.471 17.493 1.00 95.12 215 ASN A O 1
ATOM 1681 N N . MET A 1 216 ? 0.805 -0.399 15.831 1.00 95.25 216 MET A N 1
ATOM 1682 C CA . MET A 1 216 ? -0.145 0.169 14.859 1.00 95.25 216 MET A CA 1
ATOM 1683 C C . MET A 1 216 ? -1.345 -0.745 14.581 1.00 95.25 216 MET A C 1
ATOM 1685 O O . MET A 1 216 ? -2.449 -0.248 14.374 1.00 95.25 216 MET A O 1
ATOM 1689 N N . ARG A 1 217 ? -1.152 -2.072 14.589 1.00 95.81 217 ARG A N 1
ATOM 1690 C CA . ARG A 1 217 ? -2.232 -3.033 14.305 1.00 95.81 217 ARG A CA 1
ATOM 1691 C C . ARG A 1 217 ? -3.335 -2.954 15.354 1.00 95.81 217 ARG A C 1
ATOM 1693 O O . ARG A 1 217 ? -4.499 -2.869 14.988 1.00 95.81 217 ARG A O 1
ATOM 1700 N N . GLN A 1 218 ? -2.954 -2.891 16.629 1.00 95.31 218 GLN A N 1
ATOM 1701 C CA . GLN A 1 218 ? -3.895 -2.734 17.740 1.00 95.31 218 GLN A CA 1
ATOM 1702 C C . GLN A 1 218 ? -4.694 -1.431 17.632 1.00 95.31 218 GLN A C 1
ATOM 1704 O O . GLN A 1 218 ? -5.885 -1.409 17.919 1.00 95.31 218 GLN A O 1
ATOM 1709 N N . VAL A 1 219 ? -4.059 -0.341 17.195 1.00 95.62 219 VAL A N 1
ATOM 1710 C CA . VAL A 1 219 ? -4.760 0.933 17.001 1.00 95.62 219 VAL A CA 1
ATOM 1711 C C . VAL A 1 219 ? -5.796 0.841 15.889 1.00 95.62 219 VAL A C 1
ATOM 1713 O O . VAL A 1 219 ? -6.941 1.230 16.094 1.00 95.62 219 VAL A O 1
ATOM 1716 N N . ILE A 1 220 ? -5.414 0.286 14.738 1.00 97.38 220 ILE A N 1
ATOM 1717 C CA . ILE A 1 220 ? -6.332 0.098 13.610 1.00 97.38 220 ILE A CA 1
ATOM 1718 C C . ILE A 1 220 ? -7.496 -0.818 14.003 1.00 97.38 220 ILE A C 1
ATOM 1720 O O . ILE A 1 220 ? -8.640 -0.510 13.686 1.00 97.38 220 ILE A O 1
ATOM 1724 N N . GLU A 1 221 ? -7.220 -1.911 14.718 1.00 96.56 221 GLU A N 1
ATOM 1725 C CA . GLU A 1 221 ? -8.250 -2.809 15.246 1.00 96.56 221 GLU A CA 1
ATOM 1726 C C . GLU A 1 221 ? -9.240 -2.057 16.144 1.00 96.56 221 GLU A C 1
ATOM 1728 O O . GLU A 1 221 ? -10.448 -2.155 15.938 1.00 96.56 221 GLU A O 1
ATOM 1733 N N . ASN A 1 222 ? -8.747 -1.249 17.088 1.00 94.38 222 ASN A N 1
ATOM 1734 C CA . ASN A 1 222 ? -9.601 -0.471 17.985 1.00 94.38 222 ASN A CA 1
ATOM 1735 C C . ASN A 1 222 ? -10.508 0.507 17.227 1.00 94.38 222 ASN A C 1
ATOM 1737 O O . ASN A 1 222 ? -11.690 0.601 17.547 1.00 94.38 222 ASN A O 1
ATOM 1741 N N . GLU A 1 223 ? -9.985 1.213 16.220 1.00 95.62 223 GLU A N 1
ATOM 1742 C CA . GLU A 1 223 ? -10.797 2.130 15.408 1.00 95.62 223 GLU A CA 1
ATOM 1743 C C . GLU A 1 223 ? -11.885 1.409 14.619 1.00 95.62 223 GLU A C 1
ATOM 1745 O O . GLU A 1 223 ? -13.033 1.849 14.568 1.00 95.62 223 GLU A O 1
ATOM 1750 N N . LEU A 1 224 ? -11.533 0.289 13.992 1.00 96.81 224 LEU A N 1
ATOM 1751 C CA . LEU A 1 224 ? -12.481 -0.496 13.213 1.00 96.81 224 LEU A CA 1
ATOM 1752 C C . LEU A 1 224 ? -13.564 -1.101 14.118 1.00 96.81 224 LEU A C 1
ATOM 1754 O O . LEU A 1 224 ? -14.743 -1.057 13.764 1.00 96.81 224 LEU A O 1
ATOM 1758 N N . LEU A 1 225 ? -13.205 -1.570 15.316 1.00 95.44 225 LEU A N 1
ATOM 1759 C CA . LEU A 1 225 ? -14.162 -2.054 16.314 1.00 95.44 225 LEU A CA 1
ATOM 1760 C C . LEU A 1 225 ? -15.062 -0.944 16.868 1.00 95.44 225 LEU A C 1
ATOM 1762 O O . LEU A 1 225 ? -16.257 -1.183 17.035 1.00 95.44 225 LEU A O 1
ATOM 1766 N N . GLU A 1 226 ? -14.537 0.262 17.115 1.00 93.38 226 GLU A N 1
ATOM 1767 C CA . GLU A 1 226 ? -15.342 1.436 17.502 1.00 93.38 226 GLU A CA 1
ATOM 1768 C C . GLU A 1 226 ? -16.416 1.746 16.446 1.00 93.38 226 GLU A C 1
ATOM 1770 O O . GLU A 1 226 ? -17.516 2.197 16.771 1.00 93.38 226 GLU A O 1
ATOM 1775 N N . ARG A 1 227 ? -16.123 1.416 15.185 1.00 91.19 227 ARG A N 1
ATOM 1776 C CA . ARG A 1 227 ? -17.031 1.534 14.046 1.00 91.19 227 ARG A CA 1
ATOM 1777 C C . ARG A 1 227 ? -17.914 0.298 13.790 1.00 91.19 227 ARG A C 1
ATOM 1779 O O . ARG A 1 227 ? -18.661 0.273 12.820 1.00 91.19 227 ARG A O 1
ATOM 1786 N N . ASN A 1 228 ? -17.889 -0.715 14.654 1.00 95.62 228 ASN A N 1
ATOM 1787 C CA . ASN A 1 228 ? -18.608 -1.990 14.480 1.00 95.62 228 ASN A CA 1
ATOM 1788 C C . ASN A 1 228 ? -18.157 -2.818 13.259 1.00 95.62 228 ASN A C 1
ATOM 1790 O O . ASN A 1 228 ? -18.910 -3.639 12.739 1.00 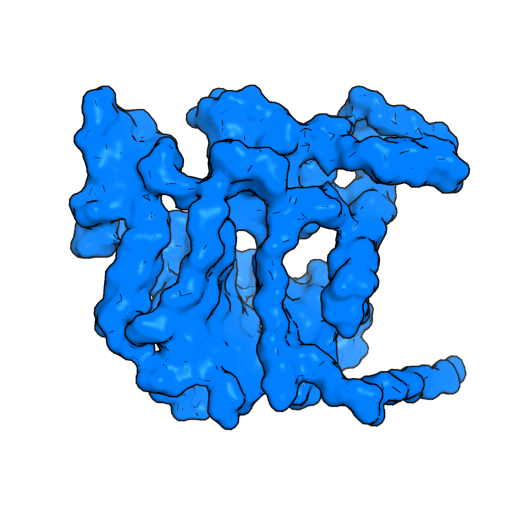95.62 228 ASN A O 1
ATOM 1794 N N . ILE A 1 229 ? -16.918 -2.640 12.801 1.00 97.44 229 ILE A N 1
ATOM 1795 C CA . ILE A 1 229 ? -16.319 -3.504 11.783 1.00 97.44 229 ILE A CA 1
ATOM 1796 C C . ILE A 1 229 ? -15.686 -4.704 12.480 1.00 97.44 229 ILE A C 1
ATOM 1798 O O . ILE A 1 229 ? -14.682 -4.584 13.178 1.00 97.44 229 ILE A O 1
ATOM 1802 N N . HIS A 1 230 ? -16.286 -5.877 12.293 1.00 94.75 230 HIS A N 1
ATOM 1803 C CA . HIS A 1 230 ? -15.896 -7.091 13.017 1.00 94.75 230 HIS A CA 1
ATOM 1804 C C . HIS A 1 230 ? -15.088 -8.092 12.184 1.00 94.75 230 HIS A C 1
ATOM 1806 O O . HIS A 1 230 ? -14.431 -8.963 12.752 1.00 94.75 230 HIS A O 1
ATOM 1812 N N . ILE A 1 231 ? -15.127 -7.995 10.852 1.00 96.50 231 ILE A N 1
ATOM 1813 C CA . ILE A 1 231 ? -14.399 -8.908 9.964 1.00 96.50 231 ILE A CA 1
ATOM 1814 C C . ILE A 1 231 ? -13.139 -8.202 9.472 1.00 96.50 231 ILE A C 1
ATOM 1816 O O . ILE A 1 231 ? -13.185 -7.434 8.513 1.00 96.50 231 ILE A O 1
ATOM 1820 N N . MET A 1 232 ? -12.025 -8.474 10.148 1.00 97.56 232 MET A N 1
ATOM 1821 C CA . MET A 1 232 ? -10.724 -7.860 9.891 1.00 97.56 232 MET A CA 1
ATOM 1822 C C . MET A 1 232 ? -9.681 -8.946 9.620 1.00 97.56 232 MET A C 1
ATOM 1824 O O . MET A 1 232 ? -9.500 -9.857 10.428 1.00 97.56 232 MET A O 1
ATOM 1828 N N . GLU A 1 233 ? -8.978 -8.845 8.497 1.00 97.88 233 GLU A N 1
ATOM 1829 C CA . GLU A 1 233 ? -7.853 -9.710 8.148 1.00 97.88 233 GLU A CA 1
ATOM 1830 C C . GLU A 1 233 ? -6.556 -8.899 8.171 1.00 97.88 233 GLU A C 1
ATOM 1832 O O . GLU A 1 233 ? -6.414 -7.908 7.459 1.00 97.88 233 GLU A O 1
ATOM 1837 N N . PHE A 1 234 ? -5.594 -9.322 8.988 1.00 98.00 234 PHE A N 1
ATOM 1838 C CA . PHE A 1 234 ? -4.283 -8.687 9.067 1.00 98.00 234 PHE A CA 1
ATOM 1839 C C . PHE A 1 234 ? -3.236 -9.564 8.398 1.00 98.00 234 PHE A C 1
ATOM 1841 O O . PHE A 1 234 ? -3.076 -10.734 8.754 1.00 98.00 234 PHE A O 1
ATOM 1848 N N . ASN A 1 235 ? -2.431 -8.969 7.522 1.00 97.94 235 ASN A N 1
ATOM 1849 C CA . ASN A 1 235 ? -1.127 -9.535 7.237 1.00 97.94 235 ASN A CA 1
ATOM 1850 C C . ASN A 1 235 ? -0.209 -9.299 8.446 1.00 97.94 235 ASN A C 1
ATOM 1852 O O . ASN A 1 235 ? 0.125 -8.165 8.809 1.00 97.94 235 ASN A O 1
ATOM 1856 N N . MET A 1 236 ? 0.178 -10.397 9.093 1.00 97.00 236 MET A N 1
ATOM 1857 C CA . MET A 1 236 ? 0.971 -10.391 10.322 1.00 97.00 236 MET A CA 1
ATOM 1858 C C . MET A 1 236 ? 2.479 -10.275 10.078 1.00 97.00 236 MET A C 1
ATOM 1860 O O . MET A 1 236 ? 3.238 -10.244 11.047 1.00 97.00 236 MET A O 1
ATOM 1864 N N . ASP A 1 237 ? 2.922 -10.167 8.823 1.00 97.94 237 ASP A N 1
ATOM 1865 C CA . ASP A 1 237 ? 4.323 -9.914 8.502 1.00 97.94 237 ASP A CA 1
ATOM 1866 C C . ASP A 1 237 ? 4.797 -8.582 9.100 1.00 97.94 237 ASP A C 1
ATOM 1868 O O . ASP A 1 237 ? 4.249 -7.510 8.830 1.00 97.94 237 ASP A O 1
ATOM 1872 N N . ASP A 1 238 ? 5.848 -8.643 9.911 1.00 97.75 238 ASP A N 1
ATOM 1873 C CA . ASP A 1 238 ? 6.553 -7.465 10.400 1.00 97.75 238 ASP A CA 1
ATOM 1874 C C . ASP A 1 238 ? 7.590 -7.017 9.366 1.00 97.75 238 ASP A C 1
ATOM 1876 O O . ASP A 1 238 ? 8.602 -7.685 9.144 1.00 97.75 238 ASP A O 1
ATOM 1880 N N . THR A 1 239 ? 7.364 -5.860 8.746 1.00 98.06 239 THR A N 1
ATOM 1881 C CA . THR A 1 239 ? 8.251 -5.336 7.695 1.00 98.06 239 THR A CA 1
ATOM 1882 C C . THR A 1 239 ? 9.669 -5.060 8.193 1.00 98.06 239 THR A C 1
ATOM 1884 O O . THR A 1 239 ? 10.633 -5.142 7.419 1.00 98.06 239 THR A O 1
ATOM 1887 N N . ARG A 1 240 ? 9.834 -4.772 9.489 1.00 96.81 240 ARG A N 1
ATOM 1888 C CA . ARG A 1 240 ? 11.137 -4.465 10.087 1.00 96.81 240 ARG A CA 1
ATOM 1889 C C . ARG A 1 240 ? 12.018 -5.703 10.116 1.00 96.81 240 ARG A C 1
ATOM 1891 O O . ARG A 1 240 ? 13.161 -5.651 9.665 1.00 96.81 240 ARG A O 1
ATOM 1898 N N . THR A 1 241 ? 11.472 -6.838 10.537 1.00 96.19 241 THR A N 1
ATOM 1899 C CA . THR A 1 241 ? 12.238 -8.080 10.707 1.00 96.19 241 THR A CA 1
ATOM 1900 C C . THR A 1 241 ? 12.144 -9.034 9.514 1.00 96.19 241 THR A C 1
ATOM 1902 O O . THR A 1 241 ? 13.133 -9.692 9.193 1.00 96.19 241 THR A O 1
ATOM 1905 N N . ASN A 1 242 ? 11.029 -9.072 8.778 1.00 97.25 242 ASN A N 1
ATOM 1906 C CA . ASN A 1 242 ? 10.841 -10.006 7.664 1.00 97.25 242 ASN A CA 1
ATOM 1907 C C . ASN A 1 242 ? 11.719 -9.618 6.448 1.00 97.25 242 ASN A C 1
ATOM 1909 O O . ASN A 1 242 ? 11.547 -8.532 5.887 1.00 97.25 242 ASN A O 1
ATOM 1913 N N . PRO A 1 243 ? 12.660 -10.473 5.995 1.00 95.75 243 PRO A N 1
ATOM 1914 C CA . PRO A 1 243 ? 13.544 -10.165 4.864 1.00 95.75 243 PRO A CA 1
ATOM 1915 C C . PRO A 1 243 ? 12.813 -10.054 3.515 1.00 95.75 243 PRO A C 1
ATOM 1917 O O . PRO A 1 243 ? 13.371 -9.513 2.562 1.00 95.75 243 PRO A O 1
ATOM 1920 N N . GLY A 1 244 ? 11.571 -10.534 3.423 1.00 96.88 244 GLY A N 1
ATOM 1921 C CA . GLY A 1 244 ? 10.696 -10.377 2.261 1.00 96.88 244 GLY A CA 1
ATOM 1922 C C . GLY A 1 244 ? 10.085 -8.981 2.113 1.00 96.88 244 GLY A C 1
ATOM 1923 O O . GLY A 1 244 ? 9.325 -8.763 1.176 1.00 96.88 244 GLY A O 1
ATOM 1924 N N . TYR A 1 245 ? 10.395 -8.034 3.005 1.00 98.19 245 TYR A N 1
ATOM 1925 C CA . TYR A 1 245 ? 9.848 -6.677 2.978 1.00 98.19 245 TYR A CA 1
ATOM 1926 C C . TYR A 1 245 ? 10.931 -5.614 3.155 1.00 98.19 245 TYR A C 1
ATOM 1928 O O . TYR A 1 245 ? 11.879 -5.763 3.934 1.00 98.19 245 TYR A O 1
ATOM 1936 N N . TYR A 1 246 ? 10.732 -4.496 2.460 1.00 98.12 246 TYR A N 1
ATOM 1937 C CA . TYR A 1 246 ? 11.403 -3.231 2.731 1.00 98.12 246 TYR A CA 1
ATOM 1938 C C . TYR A 1 246 ? 10.823 -2.563 3.983 1.00 98.12 246 TYR A C 1
ATOM 1940 O O . TYR A 1 246 ? 9.631 -2.696 4.277 1.00 98.12 246 TYR A O 1
ATOM 1948 N N . SER A 1 247 ? 11.654 -1.789 4.680 1.00 97.88 247 SER A N 1
ATOM 1949 C CA . SER A 1 247 ? 11.290 -1.074 5.904 1.00 97.88 247 SER A CA 1
ATOM 1950 C C . SER A 1 247 ? 12.018 0.264 5.986 1.00 97.88 247 SER A C 1
ATOM 1952 O O . SER A 1 247 ? 13.246 0.332 5.953 1.00 97.88 247 SER A O 1
ATOM 1954 N N . ASN A 1 248 ? 11.255 1.351 6.100 1.00 96.06 248 ASN A N 1
ATOM 1955 C CA . ASN A 1 248 ? 11.805 2.703 6.127 1.00 96.06 248 ASN A CA 1
ATOM 1956 C C . ASN A 1 248 ? 12.483 3.010 7.471 1.00 96.06 248 ASN A C 1
ATOM 1958 O O . ASN A 1 248 ? 13.514 3.674 7.512 1.00 96.06 248 ASN A O 1
ATOM 1962 N N . SER A 1 249 ? 11.919 2.506 8.564 1.00 95.19 249 SER A N 1
ATOM 1963 C CA . SER A 1 249 ? 12.460 2.598 9.916 1.00 95.19 249 SER A CA 1
ATOM 1964 C C . SER A 1 249 ? 13.733 1.772 10.076 1.00 95.19 249 SER A C 1
ATOM 1966 O O . SER A 1 249 ? 14.652 2.228 10.749 1.00 95.19 249 SER A O 1
ATOM 1968 N N . MET A 1 250 ? 13.853 0.614 9.420 1.00 96.62 250 MET A N 1
ATOM 1969 C CA . MET A 1 250 ? 15.113 -0.137 9.424 1.00 96.62 250 MET A CA 1
ATOM 1970 C C . MET A 1 250 ? 16.166 0.474 8.502 1.00 96.62 250 MET A C 1
ATOM 1972 O O . MET A 1 250 ? 17.327 0.513 8.880 1.00 96.62 250 MET A O 1
ATOM 1976 N N . ALA A 1 251 ? 15.780 1.015 7.346 1.00 95.69 251 ALA A N 1
ATOM 1977 C CA . ALA A 1 251 ? 16.717 1.680 6.438 1.00 95.69 251 ALA A CA 1
ATOM 1978 C C . ALA A 1 251 ? 17.216 3.045 6.937 1.00 95.69 251 ALA A C 1
ATOM 1980 O O . ALA A 1 251 ? 18.248 3.536 6.481 1.00 95.69 251 ALA A O 1
ATOM 1981 N N . SER A 1 252 ? 16.480 3.691 7.844 1.00 92.88 252 SER A N 1
ATOM 1982 C CA . SER A 1 252 ? 16.846 5.008 8.358 1.00 92.88 252 SER A CA 1
ATOM 1983 C C . SER A 1 252 ? 18.112 4.944 9.225 1.00 92.88 252 SER A C 1
ATOM 1985 O O . SER A 1 252 ? 18.189 4.082 10.103 1.00 92.88 252 SER A O 1
ATOM 1987 N N . PRO A 1 253 ? 19.043 5.910 9.092 1.00 89.38 253 PRO A N 1
ATOM 1988 C CA . PRO A 1 253 ? 20.186 6.048 9.999 1.00 89.38 253 PRO A CA 1
ATOM 1989 C C . PRO A 1 253 ? 19.791 6.251 11.468 1.00 89.38 253 PRO A C 1
ATOM 1991 O O . PRO A 1 253 ? 20.554 5.908 12.362 1.00 89.38 253 PRO A O 1
ATOM 1994 N N . ASN A 1 254 ? 18.593 6.795 11.713 1.00 85.06 254 ASN A N 1
ATOM 1995 C CA . ASN A 1 254 ? 18.045 7.025 13.053 1.00 85.06 254 ASN A CA 1
ATOM 1996 C C . ASN A 1 254 ? 17.196 5.845 13.559 1.00 85.06 254 ASN A C 1
ATOM 1998 O O . ASN A 1 254 ? 16.513 5.972 14.570 1.00 85.06 254 ASN A O 1
ATOM 2002 N N . GLY A 1 255 ? 17.167 4.737 12.819 1.00 88.06 255 GLY A N 1
ATOM 2003 C CA . GLY A 1 255 ? 16.466 3.518 13.194 1.00 88.06 255 GLY A CA 1
ATOM 2004 C C . GLY A 1 255 ? 17.408 2.324 13.111 1.00 88.06 255 GLY A C 1
ATOM 2005 O O . GLY A 1 255 ? 18.378 2.254 13.858 1.00 88.06 255 GLY A O 1
ATOM 2006 N N . GLY A 1 256 ? 17.128 1.378 12.215 1.00 92.31 256 GLY A N 1
ATOM 2007 C CA . GLY A 1 256 ? 17.943 0.162 12.075 1.00 92.31 256 GLY A CA 1
ATOM 2008 C C . GLY A 1 256 ? 19.287 0.354 11.363 1.00 92.31 256 GLY A C 1
ATOM 2009 O O . GLY A 1 256 ? 20.170 -0.485 11.520 1.00 92.31 256 GLY A O 1
ATOM 2010 N N . ASN A 1 257 ? 19.447 1.439 10.594 1.00 94.25 257 ASN A N 1
ATOM 2011 C CA . ASN A 1 257 ? 20.601 1.712 9.734 1.00 94.25 257 ASN A CA 1
ATOM 2012 C C . ASN A 1 257 ? 21.004 0.532 8.814 1.00 94.25 257 ASN A C 1
ATOM 2014 O O . ASN A 1 257 ? 22.186 0.281 8.578 1.00 94.25 257 ASN A O 1
ATOM 2018 N N . ASP A 1 258 ? 20.016 -0.198 8.296 1.00 94.56 258 ASP A N 1
ATOM 2019 C CA . ASP A 1 258 ? 20.189 -1.325 7.378 1.00 94.56 258 ASP A CA 1
ATOM 2020 C C . ASP A 1 258 ? 19.794 -0.917 5.951 1.00 94.56 258 ASP A C 1
ATOM 2022 O O . ASP A 1 258 ? 18.614 -0.907 5.586 1.00 94.56 258 ASP A O 1
ATOM 2026 N N . SER A 1 259 ? 20.787 -0.593 5.118 1.00 91.44 259 SER A N 1
ATOM 2027 C CA . SER A 1 259 ? 20.567 -0.168 3.728 1.00 91.44 259 SER A CA 1
ATOM 2028 C C . SER A 1 259 ? 19.831 -1.212 2.885 1.00 91.44 259 SER A C 1
ATOM 2030 O O . SER A 1 259 ? 19.135 -0.842 1.938 1.00 91.44 259 SER A O 1
ATOM 2032 N N . THR A 1 260 ? 19.906 -2.499 3.237 1.00 90.81 260 THR A N 1
ATOM 2033 C CA . THR A 1 260 ? 19.245 -3.579 2.487 1.00 90.81 260 THR A CA 1
ATOM 2034 C C . THR A 1 260 ? 17.722 -3.542 2.629 1.00 90.81 260 THR A C 1
ATOM 2036 O O . THR A 1 260 ? 16.997 -4.065 1.780 1.00 90.81 260 THR A O 1
ATOM 2039 N N . LYS A 1 261 ? 17.216 -2.855 3.660 1.00 95.88 261 LYS A N 1
ATOM 2040 C CA . LYS A 1 261 ? 15.787 -2.611 3.886 1.00 95.88 261 LYS A CA 1
ATOM 2041 C C . LYS A 1 261 ? 15.252 -1.399 3.122 1.00 95.88 261 LYS A C 1
ATOM 2043 O O . LYS A 1 261 ? 14.044 -1.150 3.166 1.00 95.88 261 LYS A O 1
ATOM 2048 N N . ALA A 1 262 ? 16.099 -0.650 2.411 1.00 95.50 262 ALA A N 1
ATOM 2049 C CA . ALA A 1 262 ? 15.683 0.528 1.659 1.00 95.50 262 ALA A CA 1
ATOM 2050 C C . ALA A 1 262 ? 14.845 0.149 0.429 1.00 95.50 262 ALA A C 1
ATOM 2052 O O . ALA A 1 262 ? 15.260 -0.646 -0.409 1.00 95.50 262 ALA A O 1
ATOM 2053 N N . GLY A 1 263 ? 13.675 0.765 0.282 1.00 96.69 263 GLY A N 1
ATOM 2054 C CA . GLY A 1 263 ? 12.756 0.515 -0.826 1.00 96.69 263 GLY A CA 1
ATOM 2055 C C . GLY A 1 263 ? 11.310 0.781 -0.423 1.00 96.69 263 GLY A C 1
ATOM 2056 O O . GLY A 1 263 ? 11.036 1.353 0.638 1.00 96.69 263 GLY A O 1
ATOM 2057 N N . ARG A 1 264 ? 10.377 0.388 -1.284 1.00 97.62 264 ARG A N 1
ATOM 2058 C CA . ARG A 1 264 ? 8.935 0.417 -1.053 1.00 97.62 264 ARG A CA 1
ATOM 2059 C C . ARG A 1 264 ? 8.339 -0.902 -1.530 1.00 97.62 264 ARG A C 1
ATOM 2061 O O . ARG A 1 264 ? 8.551 -1.306 -2.669 1.00 97.62 264 ARG A O 1
ATOM 2068 N N . ASN A 1 265 ? 7.599 -1.549 -0.645 1.00 98.06 265 ASN A N 1
ATOM 2069 C CA . ASN A 1 265 ? 6.678 -2.631 -0.964 1.00 98.06 265 ASN A CA 1
ATOM 2070 C C . ASN A 1 265 ? 5.475 -2.066 -1.735 1.00 98.06 265 ASN A C 1
ATOM 2072 O O . ASN A 1 265 ? 5.369 -0.852 -1.924 1.00 98.06 265 ASN A O 1
ATOM 2076 N N . PHE A 1 266 ? 4.536 -2.923 -2.125 1.00 98.44 266 PHE A N 1
ATOM 2077 C CA . PHE A 1 266 ? 3.246 -2.497 -2.664 1.00 98.44 266 PHE A CA 1
ATOM 2078 C C . PHE A 1 266 ? 2.115 -3.312 -2.053 1.00 98.44 266 PHE A C 1
ATOM 2080 O O . PHE A 1 266 ? 2.185 -4.542 -2.021 1.00 98.44 266 PHE A O 1
ATOM 2087 N N . ALA A 1 267 ? 1.076 -2.609 -1.615 1.00 98.62 267 ALA A N 1
ATOM 2088 C CA . ALA A 1 267 ? -0.177 -3.205 -1.191 1.00 98.62 267 ALA A CA 1
ATOM 2089 C C . ALA A 1 267 ? -1.329 -2.581 -1.982 1.00 98.62 267 ALA A C 1
ATOM 2091 O O . ALA A 1 267 ? -1.372 -1.365 -2.186 1.00 98.62 267 ALA A O 1
ATOM 2092 N N . GLY A 1 268 ? -2.253 -3.408 -2.453 1.00 98.44 268 GLY A N 1
ATOM 2093 C CA . GLY A 1 268 ? -3.353 -2.966 -3.298 1.00 98.44 268 GLY A CA 1
ATOM 2094 C C . GLY A 1 268 ? -4.429 -4.022 -3.478 1.00 98.44 268 GLY A C 1
ATOM 2095 O O . GLY A 1 268 ? -4.375 -5.105 -2.900 1.00 98.44 268 GLY A O 1
ATOM 2096 N N . VAL A 1 269 ? -5.416 -3.705 -4.302 1.00 98.56 269 VAL A N 1
ATOM 2097 C CA . VAL A 1 269 ? -6.568 -4.570 -4.544 1.00 98.56 269 VAL A CA 1
ATOM 2098 C C . VAL A 1 269 ? -7.148 -4.345 -5.934 1.00 98.56 269 VAL A C 1
ATOM 2100 O O . VAL A 1 269 ? -7.062 -3.250 -6.493 1.00 98.56 269 VAL A O 1
ATOM 2103 N N . PHE A 1 270 ? -7.756 -5.389 -6.496 1.00 98.25 270 PHE A N 1
ATOM 2104 C CA . PHE A 1 270 ? -8.560 -5.304 -7.713 1.00 98.25 270 PHE A CA 1
ATOM 2105 C C . PHE A 1 270 ? -9.636 -6.390 -7.772 1.00 98.25 270 PHE A C 1
ATOM 2107 O O . PHE A 1 270 ? -9.536 -7.440 -7.133 1.00 98.25 270 PHE A O 1
ATOM 2114 N N . PHE A 1 271 ? -10.654 -6.181 -8.605 1.00 97.62 271 PHE A N 1
ATOM 2115 C CA . PHE A 1 271 ? -11.581 -7.242 -8.997 1.00 97.62 271 PHE A CA 1
ATOM 2116 C C . PHE A 1 271 ? -11.042 -7.986 -10.219 1.00 97.62 271 PHE A C 1
ATOM 2118 O O . PHE A 1 271 ? -10.767 -7.374 -11.251 1.00 97.62 271 PHE A O 1
ATOM 2125 N N . LYS A 1 272 ? -10.913 -9.315 -10.141 1.00 94.12 272 LYS A N 1
ATOM 2126 C CA . LYS A 1 272 ? -10.428 -10.120 -11.272 1.00 94.12 272 LYS A CA 1
ATOM 2127 C C . LYS A 1 272 ? -11.443 -10.109 -12.433 1.00 94.12 272 LYS A C 1
ATOM 2129 O O . LYS A 1 272 ? -12.627 -10.375 -12.182 1.00 94.12 272 LYS A O 1
ATOM 2134 N N . PRO A 1 273 ? -11.005 -9.895 -13.692 1.00 86.44 273 PRO A N 1
ATOM 2135 C CA . PRO A 1 27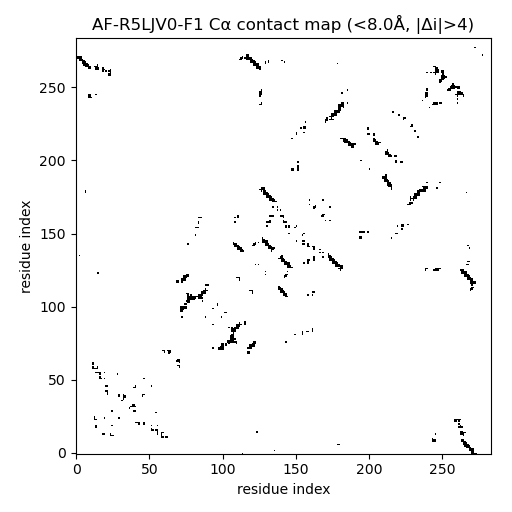3 ? -11.862 -10.051 -14.866 1.00 86.44 273 PRO A CA 1
ATOM 2136 C C . PRO A 1 273 ? -12.510 -11.433 -14.928 1.00 86.44 273 PRO A C 1
ATOM 2138 O O . PRO A 1 273 ? -11.899 -12.447 -14.577 1.00 86.44 273 PRO A O 1
ATOM 2141 N N . LYS A 1 274 ? -13.760 -11.498 -15.399 1.00 79.69 274 LYS A N 1
ATOM 2142 C CA . LYS A 1 274 ? -14.377 -12.788 -15.734 1.00 79.69 274 LYS A CA 1
ATOM 2143 C C . LYS A 1 274 ? -13.596 -13.385 -16.909 1.00 79.69 274 LYS A C 1
ATOM 2145 O O . LYS A 1 274 ? -13.304 -12.678 -17.864 1.00 79.69 274 LYS A O 1
ATOM 2150 N N . GLU A 1 275 ? -13.311 -14.689 -16.897 1.00 65.56 275 GLU A N 1
ATOM 2151 C CA . GLU A 1 275 ? -12.517 -15.364 -17.951 1.00 65.56 275 GLU A CA 1
ATOM 2152 C C . GLU A 1 275 ? -13.056 -15.163 -19.386 1.00 65.56 275 GLU A C 1
ATOM 2154 O O . GLU A 1 275 ? -12.321 -15.328 -20.356 1.00 65.56 275 GLU A O 1
ATOM 2159 N N . LYS A 1 276 ? -14.326 -14.758 -19.534 1.00 49.31 276 LYS A N 1
ATOM 2160 C CA . LYS A 1 276 ? -14.973 -14.444 -20.820 1.00 49.31 276 LYS A CA 1
ATOM 2161 C C . LYS A 1 276 ? -14.778 -12.996 -21.303 1.00 49.31 276 LYS A C 1
ATOM 2163 O O . LYS A 1 276 ? -15.191 -12.682 -22.413 1.00 49.31 276 LYS A O 1
ATOM 2168 N N . GLU A 1 277 ? -14.135 -12.137 -20.515 1.00 49.66 277 GLU A N 1
ATOM 2169 C CA . GLU A 1 277 ? -13.833 -10.730 -20.823 1.00 49.66 277 GLU A CA 1
ATOM 2170 C C . GLU A 1 277 ? -12.341 -10.507 -21.119 1.00 49.66 277 GLU A C 1
ATOM 2172 O O . GLU A 1 277 ? -11.809 -9.422 -20.891 1.00 49.66 277 GLU A O 1
ATOM 2177 N N . LYS A 1 278 ? -11.650 -11.493 -21.710 1.00 44.34 278 LYS A N 1
ATOM 2178 C CA . LYS A 1 278 ? -10.443 -11.202 -22.505 1.00 44.34 278 LYS A CA 1
ATOM 2179 C C . LYS A 1 278 ? -10.870 -10.445 -23.770 1.00 44.34 278 LYS A C 1
ATOM 2181 O O . LYS A 1 278 ? -10.871 -10.983 -24.876 1.00 44.34 278 LYS A O 1
ATOM 2186 N N . VAL A 1 279 ? -11.344 -9.214 -23.593 1.00 40.97 279 VAL A N 1
ATOM 2187 C CA . VAL A 1 279 ? -11.771 -8.331 -24.672 1.00 40.97 279 VAL A CA 1
ATOM 2188 C C . VAL A 1 279 ? -10.507 -7.870 -25.378 1.00 40.97 279 VAL A C 1
ATOM 2190 O O . VAL A 1 279 ? -9.713 -7.103 -24.844 1.00 40.97 279 VAL A O 1
ATOM 2193 N N . LYS A 1 280 ? -10.322 -8.380 -26.596 1.00 41.62 280 LYS A N 1
ATOM 2194 C CA . LYS A 1 280 ? -9.405 -7.820 -27.584 1.00 41.62 280 LYS A CA 1
ATOM 2195 C C . LYS A 1 280 ? -9.730 -6.334 -27.737 1.00 41.62 280 LYS A C 1
ATOM 2197 O O . LYS A 1 280 ? -10.796 -6.002 -28.260 1.00 41.62 280 LYS A O 1
ATOM 2202 N N . PHE A 1 281 ? -8.835 -5.449 -27.314 1.00 42.88 281 PHE A N 1
ATOM 2203 C CA . PHE A 1 281 ? -8.879 -4.076 -27.800 1.00 42.88 281 PHE A CA 1
ATOM 2204 C C . PHE A 1 281 ? -8.605 -4.131 -29.305 1.00 42.88 281 PHE A C 1
ATOM 2206 O O . PHE A 1 281 ? -7.626 -4.734 -29.744 1.00 42.88 281 PHE A O 1
ATOM 2213 N N . LYS A 1 282 ? -9.539 -3.606 -30.105 1.00 41.81 282 LYS A N 1
ATOM 2214 C CA . LYS A 1 282 ? -9.341 -3.460 -31.547 1.00 41.81 282 LYS A CA 1
ATOM 2215 C C . LYS A 1 282 ? -8.213 -2.457 -31.752 1.00 41.81 282 LYS A C 1
ATOM 2217 O O . LYS A 1 282 ? -8.382 -1.289 -31.412 1.00 41.81 282 LYS A O 1
ATOM 2222 N N . GLU A 1 283 ? -7.111 -2.920 -32.326 1.00 38.88 283 GLU A N 1
ATOM 2223 C CA . GLU A 1 283 ? -6.184 -2.050 -33.041 1.00 38.88 283 GLU A CA 1
ATOM 2224 C C . GLU A 1 283 ? -7.004 -1.255 -34.073 1.00 38.88 283 GLU A C 1
ATOM 2226 O O . GLU A 1 283 ? -7.790 -1.833 -34.833 1.00 38.88 283 GLU A O 1
ATOM 2231 N N . LYS A 1 284 ? -6.909 0.074 -34.008 1.00 42.16 284 LYS A N 1
ATOM 2232 C CA . LYS A 1 284 ? -7.342 0.973 -35.078 1.00 42.16 284 LYS A CA 1
ATOM 2233 C C . LYS A 1 284 ? -6.140 1.301 -35.941 1.00 42.16 284 LYS A C 1
ATOM 2235 O O . LYS A 1 284 ? -5.064 1.522 -35.346 1.00 42.16 284 LYS A O 1
#

pLDDT: mean 93.37, std 9.97, range [38.88, 98.88]

Foldseek 3Di:
DDKDWDFQFCVLHFQDLVLDWLLGDDPVLQVCCCVVPVQHDPGRVSCDSVSSVVSNLRSLVVVCVVVVADSQQEAEEPCQPLLLFEDEDDPVNCVVRSRRPPDYHPGFKYKYFPNDFRHKYWDWAAQWKKKKKDQVVQRMIMIGTQGPLSLLVLNLVSSVVRCCVPPVDDLVRIAMEIYAHAAQQDKDLDDDPSNPPCVLFVVQWDDDPSITTGHVVSSSVVSSVVVVNDHYHYDPDHQLPDLSHAHPQLVDPVHVVDVSSGHTIMIIMGHHDDPVPPDPDDDD

Solvent-accessible surface area (backbone atoms only — not comparable to full-atom values): 15017 Å² total; per-residue (Å²): 131,50,78,44,81,43,72,53,31,40,78,50,41,41,56,37,54,88,51,61,42,52,71,45,56,49,74,66,53,47,48,46,37,33,73,78,67,68,42,83,66,82,45,57,90,68,56,44,73,66,56,29,45,55,52,31,54,48,22,44,43,52,48,16,64,74,72,74,41,54,54,42,38,32,34,44,56,64,46,72,74,74,78,53,44,66,46,72,63,44,66,68,56,50,70,73,31,74,45,19,72,76,44,87,37,84,24,31,24,42,30,44,34,62,90,42,44,38,40,31,44,39,44,63,31,35,34,39,30,34,41,33,32,29,31,75,88,79,36,38,37,23,32,30,73,34,39,73,58,36,45,55,68,41,40,65,49,31,31,47,47,45,42,30,75,76,64,73,53,52,49,90,56,34,40,35,42,34,39,51,18,43,37,59,82,44,67,35,80,51,84,60,85,57,67,68,48,54,90,61,39,65,87,29,46,48,77,54,97,69,32,31,26,36,30,60,66,60,38,53,50,52,50,35,47,78,62,54,38,80,49,74,44,71,47,80,53,28,18,64,78,39,86,62,25,20,7,46,59,28,28,28,82,92,54,62,54,35,59,74,22,39,35,18,12,40,37,33,38,29,24,50,61,59,90,89,64,79,69,76,77,77,85,128

Secondary structure (DSSP, 8-state):
--EEEEE-TTTTS-S-GGG--TTT--HHHHHHHHHHH----SSGGG--HHHHHHHHHHHHHHHHHHHTS-TT-EE-----S-S--EEE--HHHHHH-SSGGG-----SEEEEETTSTT-EEEEEESSS-EEEEEETTTTEEEEEE--HHHHHTTHHHHHHHHHHHHH---GGGEEEEE--B--TT-EESS--TT---HHHHTTTEEEETTEEEE-HHHHHHHHHHHTT--EEEE---BTTT-TTS--HHHHSTTTT--GGG-S-EEEEEEEPPPTT--------

Mean predicted aligned error: 4.47 Å

Sequence (284 aa):
MSLKIIDVGNQFGTMNMSSISSENLSKLDRFYLYAAYGVLVDCDEKLSAEVRKIIFDRHRMAMASHYDFDACKIFIADQKNKDGSSFEITREFVEANPDGWMASIPEDILITTDKVPGVVIGHPIADCPVVMAADLRKGAVAIAHCSAELIDKKMPMMVVDALQRAYDSKDDDIVTYISACAGSDWSYDTYPRWATDRKLWDGAITEENGVFKINMRQVIENELLERNIHIMEFNMDDTRTNPGYYSNSMASPNGGNDSTKAGRNFAGVFFKPKEKEKVKFKEK

Nearest PDB structures (foldseek):
  6dzd-assembly2_B  TM=8.029E-01  e=3.590E-13  Bacillus licheniformis
  6t0y-assembly1_A  TM=8.191E-01  e=1.588E-12  Geobacillus stearothermophilus
  1rw0-assembly1_B  TM=8.139E-01  e=1.064E-11  Salmonella enterica subsp. enterica serovar Typhi
  1z9t-assembly1_A  TM=8.207E-01  e=3.710E-11  Escherichia coli
  1rv9-assembly1_A  TM=7.977E-01  e=2.488E-10  Neisseria meningitidis